Protein AF-0000000068873527 (afdb_homodimer)

Nearest PDB structures (foldseek):
  8d9p-assembly1_A  TM=3.269E-01  e=9.567E+00  synthetic construct
  8d9p-assembly1_A  TM=3.266E-01  e=9.567E+00  synthetic construct

Organism: Coxiella burnetii (strain RSA 493 / Nine Mile phase I) (NCBI:txid227377)

Radius of gyration: 19.43 Å; Cα contacts (8 Å, |Δi|>4): 427; chains: 2; bounding box: 49×54×43 Å

Secondary structure (DSSP, 8-state):
-HHHHHHHHHHHHHHHHHHHHHHHHHHHHHHHHTHHHHHHHHHHTT-S-HHHHHHHHHHHHHHHHHHHHHTSSHHHHHHHHHHHHHHHHHHH--GGGS-HHHHHHHHHHHHHHHHHHHHHHHHHHH-S-SSSHHHHHHHHH-/-HHHHHHHHHHHHHHHHHHHHHHHHHHHHHHHHTHHHHHHHHHHTT-S-HHHHHHHHHHHHHHHHHHHHHTSSHHHHHHHHHHHHHHHHHHH--GGGS-HHHHHHHHHHHHHHHHHHHHHHHHHHH-S-SSSHHHHHHHHH-

Sequence (284 aa):
MAKGYSMAKSWAALIGRILISLIFIISGIHKITGFDATVSTLAQTGLPSPQWLSILSIIFELGGGILVFFGLFTRFGAFLLLVFVLLVTFVFHRFWVHEPSDMLNQMHHFMKNFSIIGALLYIMAFGAGRLSFDSGRYRRAEMAKGYSMAKSWAALIGRILISLIFIISGIHKITGFDATVSTLAQTGLPSPQWLSILSIIFELGGGILVFFGLFTRFGAFLLLVFVLLVTFVFHRFWVHEPSDMLNQMHHFMKNFSIIGALLYIMAFGAGRLSFDSGRYRRAE

pLDDT: mean 93.88, std 10.72, range [39.34, 98.94]

Structure (mmCIF, N/CA/C/O backbone):
data_AF-0000000068873527-model_v1
#
loop_
_entity.id
_entity.type
_entity.pdbx_description
1 polymer 'Hypothetical membrane spanning protein'
#
loop_
_atom_site.group_PDB
_atom_site.id
_atom_site.type_symbol
_atom_site.label_atom_id
_atom_site.label_alt_id
_atom_site.label_comp_id
_atom_site.label_asym_id
_atom_site.label_entity_id
_atom_site.label_seq_id
_atom_site.pdbx_PDB_ins_code
_atom_site.Cartn_x
_atom_site.Cartn_y
_atom_site.Cartn_z
_atom_site.occupancy
_atom_site.B_iso_or_equiv
_atom_site.auth_seq_id
_atom_site.auth_comp_id
_atom_site.auth_asym_id
_atom_site.auth_atom_id
_atom_site.pdbx_PDB_model_num
ATOM 1 N N . MET A 1 1 ? -12.164 18.031 23 1 52.25 1 MET A N 1
ATOM 2 C CA . MET A 1 1 ? -12.461 17.531 21.656 1 52.25 1 MET A CA 1
ATOM 3 C C . MET A 1 1 ? -11.25 17.672 20.734 1 52.25 1 MET A C 1
ATOM 5 O O . MET A 1 1 ? -10.859 16.719 20.062 1 52.25 1 MET A O 1
ATOM 9 N N . ALA A 1 2 ? -10.586 18.812 20.812 1 65.31 2 ALA A N 1
ATOM 10 C CA . ALA A 1 2 ? -9.406 19.125 20.016 1 65.31 2 ALA A CA 1
ATOM 11 C C . ALA A 1 2 ? -8.234 18.203 20.391 1 65.31 2 ALA A C 1
ATOM 13 O O . ALA A 1 2 ? -7.551 17.688 19.516 1 65.31 2 ALA A O 1
ATOM 14 N N . LYS A 1 3 ? -8.141 17.875 21.688 1 72.69 3 LYS A N 1
ATOM 15 C CA . LYS A 1 3 ? -7.031 17.047 22.172 1 72.69 3 LYS A CA 1
ATOM 16 C C . LYS A 1 3 ? -7.164 15.609 21.688 1 72.69 3 LYS A C 1
ATOM 18 O O . LYS A 1 3 ? -6.176 14.992 21.281 1 72.69 3 LYS A O 1
ATOM 23 N N . GLY A 1 4 ? -8.312 15.047 21.719 1 71.12 4 GLY A N 1
ATOM 24 C CA . GLY A 1 4 ? -8.57 13.688 21.266 1 71.12 4 GLY A CA 1
ATOM 25 C C . GLY A 1 4 ? -8.273 13.484 19.797 1 71.12 4 GLY A C 1
ATOM 26 O O . GLY A 1 4 ? -7.703 12.461 19.406 1 71.12 4 GLY A O 1
ATOM 27 N N . TYR A 1 5 ? -8.594 14.516 19.156 1 74.81 5 TYR A N 1
ATOM 28 C CA . TYR A 1 5 ? -8.328 14.461 17.719 1 74.81 5 TYR A CA 1
ATOM 29 C C . TYR A 1 5 ? -6.832 14.445 17.438 1 74.81 5 TYR A C 1
ATOM 31 O O . TYR A 1 5 ? -6.359 13.68 16.594 1 74.81 5 TYR A O 1
ATOM 39 N N . SER A 1 6 ? -6.203 15.141 18.297 1 85.56 6 SER A N 1
ATOM 40 C CA . SER A 1 6 ? -4.754 15.203 18.125 1 85.56 6 SER A CA 1
ATOM 41 C C . SER A 1 6 ? -4.098 13.867 18.469 1 85.56 6 SER A C 1
ATOM 43 O O . SER A 1 6 ? -3.17 13.438 17.766 1 85.56 6 SER A O 1
ATOM 45 N N . MET A 1 7 ? -4.707 13.164 19.484 1 90.19 7 MET A N 1
ATOM 46 C CA . MET A 1 7 ? -4.152 11.867 19.875 1 90.19 7 MET A CA 1
ATOM 47 C C . MET A 1 7 ? -4.469 10.805 18.828 1 90.19 7 MET A C 1
ATOM 49 O O . MET A 1 7 ? -3.617 9.977 18.5 1 90.19 7 MET A O 1
ATOM 53 N N . ALA A 1 8 ? -5.66 10.844 18.344 1 93.88 8 ALA A N 1
ATOM 54 C CA . ALA A 1 8 ? -6.066 9.891 17.312 1 93.88 8 ALA A CA 1
ATOM 55 C C . ALA A 1 8 ? -5.203 10.039 16.062 1 93.88 8 ALA A C 1
ATOM 57 O O . ALA A 1 8 ? -4.793 9.039 15.461 1 93.88 8 ALA A O 1
ATOM 58 N N . LYS A 1 9 ? -4.973 11.242 15.695 1 95.12 9 LYS A N 1
ATOM 59 C CA . LYS A 1 9 ? -4.113 11.531 14.555 1 95.12 9 LYS A CA 1
ATOM 60 C C . LYS A 1 9 ? -2.707 10.984 14.773 1 95.12 9 LYS A C 1
ATOM 62 O O . LYS A 1 9 ? -2.123 10.375 13.875 1 95.12 9 LYS A O 1
ATOM 67 N N . SER A 1 10 ? -2.178 11.188 15.969 1 96.56 10 SER A N 1
ATOM 68 C CA . SER A 1 10 ? -0.826 10.742 16.281 1 96.56 10 SER A CA 1
ATOM 69 C C . SER A 1 10 ? -0.726 9.227 16.266 1 96.56 10 SER A C 1
ATOM 71 O O . SER A 1 10 ? 0.251 8.672 15.758 1 96.56 10 SER A O 1
ATOM 73 N N . TRP A 1 11 ? -1.731 8.586 16.781 1 97.75 11 TRP A N 1
ATOM 74 C CA . TRP A 1 11 ? -1.736 7.125 16.781 1 97.75 11 TRP A CA 1
ATOM 75 C C . TRP A 1 11 ? -1.91 6.578 15.367 1 97.75 11 TRP A C 1
ATOM 77 O O . TRP A 1 11 ? -1.273 5.59 14.992 1 97.75 11 TRP A O 1
ATOM 87 N N . ALA A 1 12 ? -2.746 7.223 14.562 1 98.06 12 ALA A N 1
ATOM 88 C CA . ALA A 1 12 ? -2.949 6.789 13.18 1 98.06 12 ALA A CA 1
ATOM 89 C C . ALA A 1 12 ? -1.654 6.887 12.383 1 98.06 12 ALA A C 1
ATOM 91 O O . ALA A 1 12 ? -1.32 5.977 11.617 1 98.06 12 ALA A O 1
ATOM 92 N N . ALA A 1 13 ? -0.954 7.945 12.578 1 97.44 13 ALA A N 1
ATOM 93 C CA . ALA A 1 13 ? 0.31 8.133 11.867 1 97.44 13 ALA A CA 1
ATOM 94 C C . ALA A 1 13 ? 1.343 7.098 12.312 1 97.44 13 ALA A C 1
ATOM 96 O O . ALA A 1 13 ? 2.072 6.547 11.484 1 97.44 13 ALA A O 1
ATOM 97 N N . LEU A 1 14 ? 1.413 6.793 13.641 1 98.19 14 LEU A N 1
ATOM 98 C CA . LEU A 1 14 ? 2.359 5.816 14.172 1 98.19 14 LEU A CA 1
ATOM 99 C C . LEU A 1 14 ? 2.049 4.418 13.648 1 98.19 14 LEU A C 1
ATOM 101 O O . LEU A 1 14 ? 2.932 3.732 13.125 1 98.19 14 LEU A O 1
ATOM 105 N N . ILE A 1 15 ? 0.781 4.039 13.781 1 98.81 15 ILE A N 1
ATOM 106 C CA . ILE A 1 15 ? 0.385 2.711 13.32 1 98.81 15 ILE A CA 1
ATOM 107 C C . ILE A 1 15 ? 0.574 2.609 11.812 1 98.81 15 ILE A C 1
ATOM 109 O O . ILE A 1 15 ? 1.042 1.587 11.305 1 98.81 15 ILE A O 1
ATOM 113 N N . GLY A 1 16 ? 0.255 3.711 11.078 1 98.69 16 GLY A N 1
ATOM 114 C CA . GLY A 1 16 ? 0.438 3.734 9.641 1 98.69 16 GLY A CA 1
ATOM 115 C C . GLY A 1 16 ? 1.876 3.5 9.211 1 98.69 16 GLY A C 1
ATOM 116 O O . GLY A 1 16 ? 2.145 2.672 8.344 1 98.69 16 GLY A O 1
ATOM 117 N N . ARG A 1 17 ? 2.799 4.191 9.82 1 98.25 17 ARG A N 1
ATOM 118 C CA . ARG A 1 17 ? 4.199 4.047 9.438 1 98.25 17 ARG A CA 1
ATOM 119 C C . ARG A 1 17 ? 4.707 2.641 9.734 1 98.25 17 ARG A C 1
ATOM 121 O O . ARG A 1 17 ? 5.504 2.086 8.977 1 98.25 17 ARG A O 1
ATOM 128 N N . ILE A 1 18 ? 4.25 2.076 10.852 1 98.81 18 ILE A N 1
ATOM 129 C CA . ILE A 1 18 ? 4.641 0.718 11.219 1 98.81 18 ILE A CA 1
ATOM 130 C C . ILE A 1 18 ? 4.133 -0.265 10.164 1 98.81 18 ILE A C 1
ATOM 132 O O . ILE A 1 18 ? 4.902 -1.074 9.641 1 98.81 18 ILE A O 1
ATOM 136 N N . LEU A 1 19 ? 2.881 -0.169 9.82 1 98.94 19 LEU A N 1
ATOM 137 C CA . LEU A 1 19 ? 2.279 -1.087 8.859 1 98.94 19 LEU A CA 1
ATOM 138 C C . LEU A 1 19 ? 2.918 -0.929 7.484 1 98.94 19 LEU A C 1
ATOM 140 O O . LEU A 1 19 ? 3.145 -1.919 6.781 1 98.94 19 LEU A O 1
ATOM 144 N N . ILE A 1 20 ? 3.215 0.288 7.043 1 98.88 20 ILE A N 1
ATOM 145 C CA . ILE A 1 20 ? 3.787 0.567 5.73 1 98.88 20 ILE A CA 1
ATOM 146 C C . ILE A 1 20 ? 5.207 0.015 5.66 1 98.88 20 ILE A C 1
ATOM 148 O O . ILE A 1 20 ? 5.621 -0.524 4.629 1 98.88 20 ILE A O 1
ATOM 152 N N . SER A 1 21 ? 5.98 0.093 6.742 1 98.94 21 SER A N 1
ATOM 153 C CA . SER A 1 21 ? 7.41 -0.198 6.684 1 98.94 21 SER A CA 1
ATOM 154 C C . SER A 1 21 ? 7.68 -1.685 6.891 1 98.94 21 SER A C 1
ATOM 156 O O . SER A 1 21 ? 8.75 -2.184 6.535 1 98.94 21 SER A O 1
ATOM 158 N N . LEU A 1 22 ? 6.754 -2.443 7.484 1 98.88 22 LEU A N 1
ATOM 159 C CA . LEU A 1 22 ? 6.973 -3.832 7.871 1 98.88 22 LEU A CA 1
ATOM 160 C C . LEU A 1 22 ? 7.328 -4.688 6.66 1 98.88 22 LEU A C 1
ATOM 162 O O . LEU A 1 22 ? 8.18 -5.57 6.746 1 98.88 22 LEU A O 1
ATOM 166 N N . ILE A 1 23 ? 6.672 -4.41 5.543 1 98.88 23 ILE A N 1
ATOM 167 C CA . ILE A 1 23 ? 6.902 -5.25 4.375 1 98.88 23 ILE A CA 1
ATOM 168 C C . ILE A 1 23 ? 8.367 -5.145 3.943 1 98.88 23 ILE A C 1
ATOM 170 O O . ILE A 1 23 ? 8.969 -6.133 3.518 1 98.88 23 ILE A O 1
ATOM 174 N N . PHE A 1 24 ? 8.945 -4.004 4.043 1 98.94 24 PHE A N 1
ATOM 175 C CA . PHE A 1 24 ? 10.32 -3.805 3.6 1 98.94 24 PHE A CA 1
ATOM 176 C C . PHE A 1 24 ? 11.305 -4.484 4.547 1 98.94 24 PHE A C 1
ATOM 178 O O . PHE A 1 24 ? 12.273 -5.102 4.109 1 98.94 24 PHE A O 1
ATOM 185 N N . ILE A 1 25 ? 11.055 -4.355 5.824 1 98.94 25 ILE A N 1
ATOM 186 C CA . ILE A 1 25 ? 11.922 -4.965 6.824 1 98.94 25 ILE A CA 1
ATOM 187 C C . ILE A 1 25 ? 11.891 -6.484 6.684 1 98.94 25 ILE A C 1
ATOM 189 O O . ILE A 1 25 ? 12.938 -7.133 6.645 1 98.94 25 ILE A O 1
ATOM 193 N N . ILE A 1 26 ? 10.719 -7.082 6.574 1 98.69 26 ILE A N 1
ATOM 194 C CA . ILE A 1 26 ? 10.562 -8.523 6.43 1 98.69 26 ILE A CA 1
ATOM 195 C C . ILE A 1 26 ? 11.188 -8.984 5.121 1 98.69 26 ILE A C 1
ATOM 197 O O . ILE A 1 26 ? 11.922 -9.984 5.09 1 98.69 26 ILE A O 1
ATOM 201 N N . SER A 1 27 ? 10.938 -8.266 4.039 1 98.44 27 SER A N 1
ATOM 202 C CA . SER A 1 27 ? 11.516 -8.594 2.744 1 98.44 27 SER A CA 1
ATOM 203 C C . SER A 1 27 ? 13.039 -8.531 2.789 1 98.44 27 SER A C 1
ATOM 205 O O . SER A 1 27 ? 13.719 -9.406 2.244 1 98.44 27 SER A O 1
ATOM 207 N N . GLY A 1 28 ? 13.562 -7.453 3.402 1 98.69 28 GLY A N 1
ATOM 208 C CA . GLY A 1 28 ? 15 -7.344 3.541 1 98.69 28 GLY A CA 1
ATOM 209 C C . GLY A 1 28 ? 15.617 -8.508 4.293 1 98.69 28 GLY A C 1
ATOM 210 O O . GLY A 1 28 ? 16.656 -9.039 3.887 1 98.69 28 GLY A O 1
ATOM 211 N N . ILE A 1 29 ? 15.031 -8.93 5.398 1 98.62 29 ILE A N 1
ATOM 212 C CA . ILE A 1 29 ? 15.516 -10.055 6.191 1 98.62 29 ILE A CA 1
ATOM 213 C C . ILE A 1 29 ? 15.445 -11.336 5.363 1 98.62 29 ILE A C 1
ATOM 215 O O . ILE A 1 29 ? 16.375 -12.133 5.367 1 98.62 29 ILE A O 1
ATOM 219 N N . HIS A 1 30 ? 14.359 -11.539 4.629 1 97.75 30 HIS A N 1
ATOM 220 C CA . HIS A 1 30 ? 14.211 -12.703 3.768 1 97.75 30 HIS A CA 1
ATOM 221 C C . HIS A 1 30 ? 15.289 -12.734 2.691 1 97.75 30 HIS A C 1
ATOM 223 O O . HIS A 1 30 ? 15.797 -13.805 2.344 1 97.75 30 HIS A O 1
ATOM 229 N N . LYS A 1 31 ? 15.656 -11.555 2.139 1 98.12 31 LYS A N 1
ATOM 230 C CA . LYS A 1 31 ? 16.688 -11.5 1.11 1 98.12 31 LYS A CA 1
ATOM 231 C C . LYS A 1 31 ? 18.062 -11.828 1.694 1 98.12 31 LYS A C 1
ATOM 233 O O . LYS A 1 31 ? 18.906 -12.398 1.012 1 98.12 31 LYS A O 1
ATOM 238 N N . ILE A 1 32 ? 18.234 -11.484 2.975 1 98.56 32 ILE A N 1
ATOM 239 C CA . ILE A 1 32 ? 19.5 -11.82 3.635 1 98.56 32 ILE A CA 1
ATOM 240 C C . ILE A 1 32 ? 19.562 -13.328 3.869 1 98.56 32 ILE A C 1
ATOM 242 O O . ILE A 1 32 ? 20.578 -13.961 3.545 1 98.56 32 ILE A O 1
ATOM 246 N N . THR A 1 33 ? 18.484 -13.922 4.348 1 98.25 33 THR A N 1
ATOM 247 C CA . THR A 1 33 ? 18.5 -15.336 4.715 1 98.25 33 THR A CA 1
ATOM 248 C C . THR A 1 33 ? 18.375 -16.219 3.479 1 98.25 33 THR A C 1
ATOM 250 O O . THR A 1 33 ? 18.719 -17.406 3.516 1 98.25 33 THR A O 1
ATOM 253 N N . GLY A 1 34 ? 17.859 -15.734 2.449 1 97.94 34 GLY A N 1
ATOM 254 C CA . GLY A 1 34 ? 17.734 -16.422 1.173 1 97.94 34 GLY A CA 1
ATOM 255 C C . GLY A 1 34 ? 18.5 -15.734 0.053 1 97.94 34 GLY A C 1
ATOM 256 O O . GLY A 1 34 ? 17.984 -15.609 -1.063 1 97.94 34 GLY A O 1
ATOM 257 N N . PHE A 1 35 ? 19.672 -15.336 0.353 1 98.38 35 PHE A N 1
ATOM 258 C CA . PHE A 1 35 ? 20.453 -14.484 -0.548 1 98.38 35 PHE A CA 1
ATOM 259 C C . PHE A 1 35 ? 20.641 -15.172 -1.896 1 98.38 35 PHE A C 1
ATOM 261 O O . PHE A 1 35 ? 20.422 -14.562 -2.945 1 98.38 35 PHE A O 1
ATOM 268 N N . ASP A 1 36 ? 20.969 -16.469 -1.944 1 98 36 ASP A N 1
ATOM 269 C CA . ASP A 1 36 ? 21.234 -17.188 -3.186 1 98 36 ASP A CA 1
ATOM 270 C C . ASP A 1 36 ? 19.969 -17.312 -4.035 1 98 36 ASP A C 1
ATOM 272 O O . ASP A 1 36 ? 20.031 -17.156 -5.262 1 98 36 ASP A O 1
ATOM 276 N N . ALA A 1 37 ? 18.922 -17.609 -3.363 1 96.38 37 ALA A N 1
ATOM 277 C CA . ALA A 1 37 ? 17.641 -17.688 -4.078 1 96.38 37 ALA A CA 1
ATOM 278 C C . ALA A 1 37 ? 17.266 -16.344 -4.684 1 96.38 37 ALA A C 1
ATOM 280 O O . ALA A 1 37 ? 16.75 -16.281 -5.801 1 96.38 37 ALA A O 1
ATOM 281 N N . THR A 1 38 ? 17.516 -15.297 -3.943 1 96.88 38 THR A N 1
ATOM 282 C CA . THR A 1 38 ? 17.234 -13.953 -4.434 1 96.88 38 THR A CA 1
ATOM 283 C C . THR A 1 38 ? 18.094 -13.633 -5.652 1 96.88 38 THR A C 1
ATOM 285 O O . THR A 1 38 ? 17.594 -13.148 -6.668 1 96.88 38 THR A O 1
ATOM 288 N N . VAL A 1 39 ? 19.359 -13.922 -5.559 1 97.88 39 VAL A N 1
ATOM 289 C CA . VAL A 1 39 ? 20.281 -13.672 -6.66 1 97.88 39 VAL A CA 1
ATOM 290 C C . VAL A 1 39 ? 19.859 -14.469 -7.891 1 97.88 39 VAL A C 1
ATOM 292 O O . VAL A 1 39 ? 19.844 -13.945 -9.008 1 97.88 39 VAL A O 1
ATOM 295 N N . SER A 1 40 ? 19.469 -15.711 -7.703 1 96.69 40 SER A N 1
ATOM 296 C CA . SER A 1 40 ? 19.031 -16.562 -8.797 1 96.69 40 SER A CA 1
ATOM 297 C C . SER A 1 40 ? 17.766 -16.016 -9.469 1 96.69 40 SER A C 1
ATOM 299 O O . SER A 1 40 ? 17.672 -15.992 -10.695 1 96.69 40 SER A O 1
ATOM 301 N N . THR A 1 41 ? 16.859 -15.57 -8.617 1 93.25 41 THR A N 1
ATOM 302 C CA . THR A 1 41 ? 15.625 -14.984 -9.141 1 93.25 41 THR A CA 1
ATOM 303 C C . THR A 1 41 ? 15.93 -13.734 -9.961 1 93.25 41 THR A C 1
ATOM 305 O O . THR A 1 41 ? 15.391 -13.562 -11.055 1 93.25 41 THR A O 1
ATOM 308 N N . LEU A 1 42 ? 16.781 -12.875 -9.492 1 95.56 42 LEU A N 1
ATOM 309 C CA . LEU A 1 42 ? 17.156 -11.656 -10.211 1 95.56 42 LEU A CA 1
ATOM 310 C C . LEU A 1 42 ? 17.891 -11.992 -11.508 1 95.56 42 LEU A C 1
ATOM 312 O O . LEU A 1 42 ? 17.672 -11.336 -12.531 1 95.56 42 LEU A O 1
ATOM 316 N N . ALA A 1 43 ? 18.672 -12.984 -11.453 1 95 43 ALA A N 1
ATOM 317 C CA . ALA A 1 43 ? 19.406 -13.406 -12.648 1 95 43 ALA A CA 1
ATOM 318 C C . ALA A 1 43 ? 18.453 -13.852 -13.75 1 95 43 ALA A C 1
ATOM 320 O O . ALA A 1 43 ? 18.703 -13.617 -14.93 1 95 43 ALA A O 1
ATOM 321 N N . GLN A 1 44 ? 17.359 -14.422 -13.383 1 91.94 44 GLN A N 1
ATOM 322 C CA . GLN A 1 44 ? 16.391 -14.945 -14.336 1 91.94 44 GLN A CA 1
ATOM 323 C C . GLN A 1 44 ? 15.641 -13.812 -15.023 1 91.94 44 GLN A C 1
ATOM 325 O O . GLN A 1 44 ? 15.031 -14.016 -16.078 1 91.94 44 GLN A O 1
ATOM 330 N N . THR A 1 45 ? 15.672 -12.648 -14.43 1 89.62 45 THR A N 1
ATOM 331 C CA . THR A 1 45 ? 14.992 -11.508 -15.031 1 89.62 45 THR A CA 1
ATOM 332 C C . THR A 1 45 ? 15.867 -10.852 -16.094 1 89.62 45 THR A C 1
ATOM 334 O O . THR A 1 45 ? 15.414 -9.969 -16.828 1 89.62 45 THR A O 1
ATOM 337 N N . GLY A 1 46 ? 17.172 -11.125 -16.172 1 90.75 46 GLY A N 1
ATOM 338 C CA . GLY A 1 46 ? 18.062 -10.586 -17.172 1 90.75 46 GLY A CA 1
ATOM 339 C C . GLY A 1 46 ? 18.781 -9.32 -16.734 1 90.75 46 GLY A C 1
ATOM 340 O O . GLY A 1 46 ? 19.469 -8.688 -17.531 1 90.75 46 GLY A O 1
ATOM 341 N N . LEU A 1 47 ? 18.547 -8.961 -15.531 1 92.25 47 LEU A N 1
ATOM 342 C CA . LEU A 1 47 ? 19.203 -7.77 -15.008 1 92.25 47 LEU A CA 1
ATOM 343 C C . LEU A 1 47 ? 20.703 -8.016 -14.82 1 92.25 47 LEU A C 1
ATOM 345 O O . LEU A 1 47 ? 21.109 -9.125 -14.484 1 92.25 47 LEU A O 1
ATOM 349 N N . PRO A 1 48 ? 21.438 -6.98 -15.102 1 94.81 48 PRO A N 1
ATOM 350 C CA . PRO A 1 48 ? 22.875 -7.152 -14.883 1 94.81 48 PRO A CA 1
ATOM 351 C C . PRO A 1 48 ? 23.25 -7.164 -13.406 1 94.81 48 PRO A C 1
ATOM 353 O O . PRO A 1 48 ? 22.547 -6.566 -12.578 1 94.81 48 PRO A O 1
ATOM 356 N N . SER A 1 49 ? 24.25 -7.895 -13.047 1 97.25 49 SER A N 1
ATOM 357 C CA . SER A 1 49 ? 24.875 -7.914 -11.727 1 97.25 49 SER A CA 1
ATOM 358 C C . SER A 1 49 ? 23.859 -8.242 -10.641 1 97.25 49 SER A C 1
ATOM 360 O O . SER A 1 49 ? 23.703 -7.492 -9.672 1 97.25 49 SER A O 1
ATOM 362 N N . PRO A 1 50 ? 23.312 -9.398 -10.672 1 97.31 50 PRO A N 1
ATOM 363 C CA . PRO A 1 50 ? 22.266 -9.734 -9.719 1 97.31 50 PRO A CA 1
ATOM 364 C C . PRO A 1 50 ? 22.75 -9.711 -8.266 1 97.31 50 PRO A C 1
ATOM 366 O O . PRO A 1 50 ? 21.969 -9.406 -7.359 1 97.31 50 PRO A O 1
ATOM 369 N N . GLN A 1 51 ? 23.922 -10.016 -8.008 1 97.81 51 GLN A N 1
ATOM 370 C CA . GLN A 1 51 ? 24.438 -9.992 -6.645 1 97.81 51 GLN A CA 1
ATOM 371 C C . GLN A 1 51 ? 24.438 -8.57 -6.082 1 97.81 51 GLN A C 1
ATOM 373 O O . GLN A 1 51 ? 23.953 -8.344 -4.969 1 97.81 51 GLN A O 1
ATOM 378 N N . TRP A 1 52 ? 24.891 -7.645 -6.871 1 98.06 52 TRP A N 1
ATOM 379 C CA . TRP A 1 52 ? 24.953 -6.258 -6.422 1 98.06 52 TRP A CA 1
ATOM 380 C C . TRP A 1 52 ? 23.562 -5.672 -6.277 1 98.06 52 TRP A C 1
ATOM 382 O O . TRP A 1 52 ? 23.297 -4.906 -5.344 1 98.06 52 TRP A O 1
ATOM 392 N N . LEU A 1 53 ? 22.719 -6.035 -7.18 1 97.88 53 LEU A N 1
ATOM 393 C CA . LEU A 1 53 ? 21.344 -5.543 -7.102 1 97.88 53 LEU A CA 1
ATOM 394 C C . LEU A 1 53 ? 20.641 -6.094 -5.863 1 97.88 53 LEU A C 1
ATOM 396 O O . LEU A 1 53 ? 19.812 -5.406 -5.254 1 97.88 53 LEU A O 1
ATOM 400 N N . SER A 1 54 ? 20.969 -7.336 -5.531 1 98.31 54 SER A N 1
ATOM 401 C CA . SER A 1 54 ? 20.406 -7.922 -4.32 1 98.31 54 SER A CA 1
ATOM 402 C C . SER A 1 54 ? 20.891 -7.18 -3.074 1 98.31 54 SER A C 1
ATOM 404 O O . SER A 1 54 ? 20.094 -6.883 -2.18 1 98.31 54 SER A O 1
ATOM 406 N N . ILE A 1 55 ? 22.109 -6.84 -3.064 1 98.56 55 ILE A N 1
ATOM 407 C CA . ILE A 1 55 ? 22.672 -6.121 -1.929 1 98.56 55 ILE A CA 1
ATOM 408 C C . ILE A 1 55 ? 22.031 -4.734 -1.827 1 98.56 55 ILE A C 1
ATOM 410 O O . ILE A 1 55 ? 21.656 -4.301 -0.739 1 98.56 55 ILE A O 1
ATOM 414 N N . LEU A 1 56 ? 21.922 -4.074 -2.943 1 98.38 56 LEU A N 1
ATOM 415 C CA . LEU A 1 56 ? 21.312 -2.75 -2.971 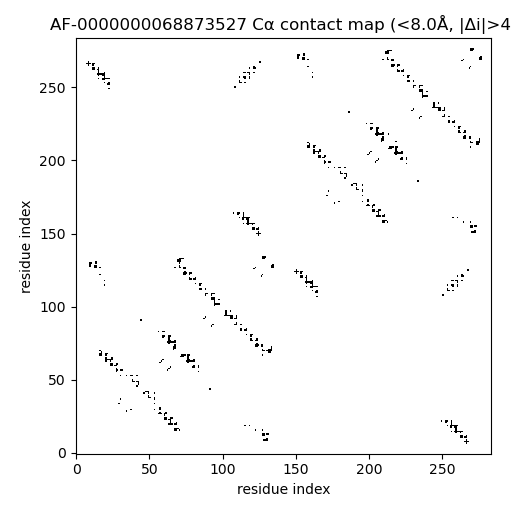1 98.38 56 LEU A CA 1
ATOM 416 C C . LEU A 1 56 ? 19.875 -2.805 -2.486 1 98.38 56 LEU A C 1
ATOM 418 O O . LEU A 1 56 ? 19.422 -1.925 -1.748 1 98.38 56 LEU A O 1
ATOM 422 N N . SER A 1 57 ? 19.172 -3.842 -2.912 1 98.5 57 SER A N 1
ATOM 423 C CA . SER A 1 57 ? 17.781 -4.008 -2.475 1 98.5 57 SER A CA 1
ATOM 424 C C . SER A 1 57 ? 17.703 -4.156 -0.96 1 98.5 57 SER A C 1
ATOM 426 O O . SER A 1 57 ? 16.828 -3.557 -0.321 1 98.5 57 SER A O 1
ATOM 428 N N . ILE A 1 58 ? 18.578 -4.902 -0.406 1 98.81 58 ILE A N 1
ATOM 429 C CA . ILE A 1 58 ? 18.609 -5.129 1.034 1 98.81 58 ILE A CA 1
ATOM 430 C C . ILE A 1 58 ? 18.859 -3.809 1.758 1 98.81 58 ILE A C 1
ATOM 432 O O . ILE A 1 58 ? 18.172 -3.488 2.734 1 98.81 58 ILE A O 1
ATOM 436 N N . ILE A 1 59 ? 19.781 -3.018 1.237 1 98.75 59 ILE A N 1
ATOM 437 C CA . ILE A 1 59 ? 20.141 -1.738 1.844 1 98.75 59 ILE A CA 1
ATOM 438 C C . ILE A 1 59 ? 18.938 -0.793 1.791 1 98.75 59 ILE A C 1
ATOM 440 O O . ILE A 1 59 ? 18.609 -0.141 2.785 1 98.75 59 ILE A O 1
ATOM 444 N N . PHE A 1 60 ? 18.281 -0.733 0.652 1 98.88 60 PHE A N 1
ATOM 445 C CA . PHE A 1 60 ? 17.125 0.141 0.509 1 98.88 60 PHE A CA 1
ATOM 446 C C . PHE A 1 60 ? 15.992 -0.307 1.425 1 98.88 60 PHE A C 1
ATOM 448 O O . PHE A 1 60 ? 15.391 0.512 2.123 1 98.88 60 PHE A O 1
ATOM 455 N N . GLU A 1 61 ? 15.766 -1.614 1.435 1 98.94 61 GLU A N 1
ATOM 456 C CA . GLU A 1 61 ? 14.641 -2.15 2.189 1 98.94 61 GLU A CA 1
ATOM 457 C C . GLU A 1 61 ? 14.859 -2.008 3.693 1 98.94 61 GLU A C 1
ATOM 459 O O . GLU A 1 61 ? 14.023 -1.444 4.398 1 98.94 61 GLU A O 1
ATOM 464 N N . LEU A 1 62 ? 15.977 -2.469 4.188 1 98.94 62 LEU A N 1
ATOM 465 C CA . LEU A 1 62 ? 16.234 -2.396 5.621 1 98.94 62 LEU A CA 1
ATOM 466 C C . LEU A 1 62 ? 16.547 -0.965 6.047 1 98.94 62 LEU A C 1
ATOM 468 O O . LEU A 1 62 ? 16.047 -0.499 7.074 1 98.94 62 LEU A O 1
ATOM 472 N N . GLY A 1 63 ? 17.391 -0.285 5.27 1 98.81 63 GLY A N 1
ATOM 473 C CA . GLY A 1 63 ? 17.703 1.102 5.586 1 98.81 63 GLY A CA 1
ATOM 474 C C . GLY A 1 63 ? 16.469 1.983 5.633 1 98.81 63 GLY A C 1
ATOM 475 O O . GLY A 1 63 ? 16.188 2.625 6.648 1 98.81 63 GLY A O 1
ATOM 476 N N . GLY A 1 64 ? 15.68 1.987 4.492 1 98.94 64 GLY A N 1
ATOM 477 C CA . GLY A 1 64 ? 14.461 2.779 4.453 1 98.94 64 GLY A CA 1
ATOM 478 C C . GLY A 1 64 ? 13.398 2.289 5.418 1 98.94 64 GLY A C 1
ATOM 479 O O . GLY A 1 64 ? 12.742 3.09 6.09 1 98.94 64 GLY A O 1
ATOM 480 N N . GLY A 1 65 ? 13.219 0.957 5.496 1 98.94 65 GLY A N 1
ATOM 481 C CA . GLY A 1 65 ? 12.211 0.376 6.367 1 98.94 65 GLY A CA 1
ATOM 482 C C . GLY A 1 65 ? 12.43 0.698 7.832 1 98.94 65 GLY A C 1
ATOM 483 O O . GLY A 1 65 ? 11.492 1.064 8.539 1 98.94 65 GLY A O 1
ATOM 484 N N . ILE A 1 66 ? 13.602 0.625 8.328 1 98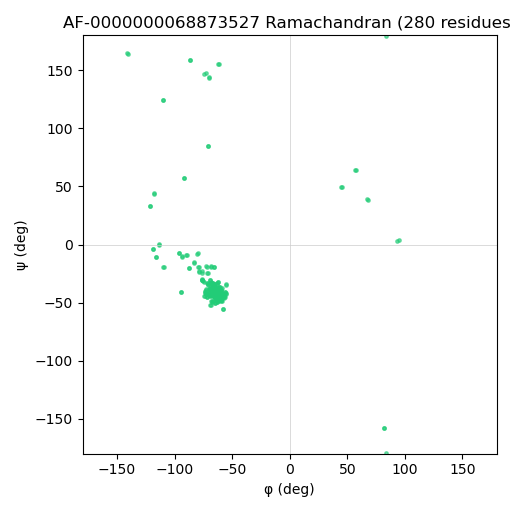.88 66 ILE A N 1
ATOM 485 C CA . ILE A 1 66 ? 13.93 0.857 9.734 1 98.88 66 ILE A CA 1
ATOM 486 C C . ILE A 1 66 ? 13.773 2.34 10.062 1 98.88 66 ILE A C 1
ATOM 488 O O . ILE A 1 66 ? 13.234 2.699 11.109 1 98.88 66 ILE A O 1
ATOM 492 N N . LEU A 1 67 ? 14.266 3.223 9.156 1 98.88 67 LEU A N 1
ATOM 493 C CA . LEU A 1 67 ? 14.125 4.66 9.367 1 98.88 67 LEU A CA 1
ATOM 494 C C . LEU A 1 67 ? 12.656 5.047 9.484 1 98.88 67 LEU A C 1
ATOM 496 O O . LEU A 1 67 ? 12.273 5.773 10.406 1 98.88 67 LEU A O 1
ATOM 500 N N . VAL A 1 68 ? 11.812 4.523 8.586 1 98.81 68 VAL A N 1
ATOM 501 C CA . VAL A 1 68 ? 10.398 4.855 8.586 1 98.81 68 VAL A CA 1
ATOM 502 C C . VAL A 1 68 ? 9.719 4.227 9.805 1 98.81 68 VAL A C 1
ATOM 504 O O . VAL A 1 68 ? 8.891 4.863 10.461 1 98.81 68 VAL A O 1
ATOM 507 N N . PHE A 1 69 ? 10.062 2.969 10.156 1 98.88 69 PHE A N 1
ATOM 508 C CA . PHE A 1 69 ? 9.484 2.242 11.281 1 98.88 69 PHE A CA 1
ATOM 509 C C . PHE A 1 69 ? 9.648 3.027 12.578 1 98.88 69 PHE A C 1
ATOM 511 O O . PHE A 1 69 ? 8.688 3.223 13.32 1 98.88 69 PHE A O 1
ATOM 518 N N . PHE A 1 70 ? 10.773 3.648 12.812 1 98.19 70 PHE A N 1
ATOM 519 C CA . PHE A 1 70 ? 11.07 4.324 14.07 1 98.19 70 PHE A CA 1
ATOM 520 C C . PHE A 1 70 ? 10.758 5.812 13.969 1 98.19 70 PHE A C 1
ATOM 522 O O . PHE A 1 70 ? 10.766 6.52 14.977 1 98.19 70 PHE A O 1
ATOM 529 N N . GLY A 1 71 ? 10.43 6.277 12.805 1 98 71 GLY A N 1
ATOM 530 C CA . GLY A 1 71 ? 10.195 7.699 12.609 1 98 71 GLY A CA 1
ATOM 531 C C . GLY A 1 71 ? 11.453 8.539 12.766 1 98 71 GLY A C 1
ATOM 532 O O . GLY A 1 71 ? 11.422 9.609 13.375 1 98 71 GLY A O 1
ATOM 533 N N . LEU A 1 72 ? 12.523 7.984 12.266 1 97.19 72 LEU A N 1
ATOM 534 C CA . LEU A 1 72 ? 13.828 8.641 12.227 1 97.19 72 LEU A CA 1
ATOM 535 C C . LEU A 1 72 ? 14.211 9.008 10.797 1 97.19 72 LEU A C 1
ATOM 537 O O . LEU A 1 72 ? 14.273 8.133 9.93 1 97.19 72 LEU A O 1
ATOM 541 N N . PHE A 1 73 ? 14.516 10.328 10.531 1 97.5 73 PHE A N 1
ATOM 542 C CA . PHE A 1 73 ? 14.781 10.742 9.156 1 97.5 73 PHE A CA 1
ATOM 543 C C . PHE A 1 73 ? 13.742 10.156 8.211 1 97.5 73 PHE A C 1
ATOM 545 O O . PHE A 1 73 ? 14.102 9.555 7.188 1 97.5 73 PHE A O 1
ATOM 552 N N . THR A 1 74 ? 12.539 10.328 8.586 1 97.88 74 THR A N 1
ATOM 553 C CA . THR A 1 74 ? 11.422 9.594 7.992 1 97.88 74 THR A CA 1
ATOM 554 C C . THR A 1 74 ? 11.266 9.961 6.52 1 97.88 74 THR A C 1
ATOM 556 O O . THR A 1 74 ? 10.984 9.086 5.688 1 97.88 74 THR A O 1
ATOM 559 N N . ARG A 1 75 ? 11.391 11.18 6.125 1 97.62 75 ARG A N 1
ATOM 560 C CA . ARG A 1 75 ? 11.227 11.602 4.738 1 97.62 75 ARG A CA 1
ATOM 561 C C . ARG A 1 75 ? 12.312 11.008 3.852 1 97.62 75 ARG A C 1
ATOM 563 O O . ARG A 1 75 ? 12.055 10.641 2.703 1 97.62 75 ARG A O 1
ATOM 570 N N . PHE A 1 76 ? 13.516 10.914 4.418 1 98.38 76 PHE A N 1
ATOM 571 C CA . PHE A 1 76 ? 14.609 10.289 3.678 1 98.38 76 PHE A CA 1
ATOM 572 C C . PHE A 1 76 ? 14.352 8.797 3.498 1 98.38 76 PHE A C 1
ATOM 574 O O . PHE A 1 76 ? 14.531 8.258 2.404 1 98.38 76 PHE A O 1
ATOM 581 N N . GLY A 1 77 ? 14 8.094 4.562 1 98.81 77 GLY A N 1
ATOM 582 C CA . GLY A 1 77 ? 13.648 6.688 4.469 1 98.81 77 GLY A CA 1
ATOM 583 C C . GLY A 1 77 ? 12.531 6.422 3.473 1 98.81 77 GLY A C 1
ATOM 584 O O . GLY A 1 77 ? 12.617 5.484 2.676 1 98.81 77 GLY A O 1
ATOM 585 N N . ALA A 1 78 ? 11.539 7.281 3.498 1 98.94 78 ALA A N 1
ATOM 586 C CA . ALA A 1 78 ? 10.422 7.137 2.566 1 98.94 78 ALA A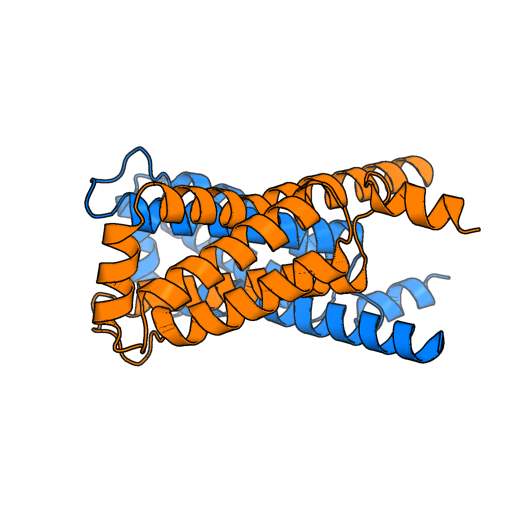 CA 1
ATOM 587 C C . ALA A 1 78 ? 10.891 7.32 1.123 1 98.94 78 ALA A C 1
ATOM 589 O O . ALA A 1 78 ? 10.414 6.633 0.22 1 98.94 78 ALA A O 1
ATOM 590 N N . PHE A 1 79 ? 11.773 8.211 0.911 1 98.81 79 PHE A N 1
ATOM 591 C CA . PHE A 1 79 ? 12.305 8.438 -0.429 1 98.81 79 PHE A CA 1
ATOM 592 C C . PHE A 1 79 ? 13.055 7.207 -0.93 1 98.81 79 PHE A C 1
ATOM 594 O O . PHE A 1 79 ? 12.875 6.789 -2.076 1 98.81 79 PHE A O 1
ATOM 601 N N . LEU A 1 80 ? 13.898 6.617 -0.13 1 98.88 80 LEU A N 1
ATOM 602 C CA . LEU A 1 80 ? 14.617 5.402 -0.495 1 98.88 80 LEU A CA 1
ATOM 603 C C . LEU A 1 80 ? 13.641 4.293 -0.881 1 98.88 80 LEU A C 1
ATOM 605 O O . LEU A 1 80 ? 13.828 3.621 -1.898 1 98.88 80 LEU A O 1
ATOM 609 N N . LEU A 1 81 ? 12.656 4.164 -0.078 1 98.94 81 LEU A N 1
ATOM 610 C CA . LEU A 1 81 ? 11.672 3.109 -0.312 1 98.94 81 LEU A CA 1
ATOM 611 C C . LEU A 1 81 ? 10.852 3.398 -1.565 1 98.94 81 LEU A C 1
ATOM 613 O O . LEU A 1 81 ? 10.477 2.475 -2.293 1 98.94 81 LEU A O 1
ATOM 617 N N . LEU A 1 82 ? 10.539 4.672 -1.811 1 98.94 82 LEU A N 1
ATOM 618 C CA . LEU A 1 82 ? 9.82 5.066 -3.014 1 98.94 82 LEU A CA 1
ATOM 619 C C . LEU A 1 82 ? 10.594 4.668 -4.27 1 98.94 82 LEU A C 1
ATOM 621 O O . LEU A 1 82 ? 10.023 4.078 -5.191 1 98.94 82 LEU A O 1
ATOM 625 N N . VAL A 1 83 ? 11.852 4.938 -4.293 1 98.75 83 VAL A N 1
ATOM 626 C CA . VAL A 1 83 ? 12.711 4.586 -5.418 1 98.75 83 VAL A CA 1
ATOM 627 C C . VAL A 1 83 ? 12.734 3.07 -5.598 1 98.75 83 VAL A C 1
ATOM 629 O O . VAL A 1 83 ? 12.594 2.568 -6.715 1 98.75 83 VAL A O 1
ATOM 632 N N . PHE A 1 84 ? 12.852 2.385 -4.508 1 98.81 84 PHE A N 1
ATOM 633 C CA . PHE A 1 84 ? 12.898 0.928 -4.539 1 98.81 84 PHE A CA 1
ATOM 634 C C . PHE A 1 84 ? 11.602 0.36 -5.113 1 98.81 84 PHE A C 1
ATOM 636 O O . PHE A 1 84 ? 11.641 -0.495 -6 1 98.81 84 PHE A O 1
ATOM 643 N N . VAL A 1 85 ? 10.469 0.833 -4.637 1 98.94 85 VAL A N 1
ATOM 644 C CA . VAL A 1 85 ? 9.18 0.298 -5.059 1 98.94 85 VAL A CA 1
ATOM 645 C C . VAL A 1 85 ? 8.938 0.623 -6.531 1 98.94 85 VAL A C 1
ATOM 647 O O . VAL A 1 85 ? 8.406 -0.201 -7.277 1 98.94 85 VAL A O 1
ATOM 650 N N . LEU A 1 86 ? 9.32 1.793 -6.969 1 98.69 86 LEU A N 1
ATOM 651 C CA . LEU A 1 86 ? 9.195 2.146 -8.383 1 98.69 86 LEU A CA 1
ATOM 652 C C . LEU A 1 86 ? 9.984 1.175 -9.258 1 98.69 86 LEU A C 1
ATOM 654 O O . LEU A 1 86 ? 9.453 0.663 -10.25 1 98.69 86 LEU A O 1
ATOM 658 N N . LEU A 1 87 ? 11.195 0.902 -8.828 1 96.69 87 LEU A N 1
ATOM 659 C CA . LEU A 1 87 ? 12.062 0.03 -9.609 1 96.69 87 LEU A CA 1
ATOM 660 C C . LEU A 1 87 ? 11.516 -1.396 -9.641 1 96.69 87 LEU A C 1
ATOM 662 O O . LEU A 1 87 ? 11.398 -2.002 -10.703 1 96.69 87 LEU A O 1
ATOM 666 N N . VAL A 1 88 ? 11.156 -1.947 -8.469 1 97.25 88 VAL A N 1
ATOM 667 C CA . VAL A 1 88 ? 10.719 -3.338 -8.398 1 97.25 88 VAL A CA 1
ATOM 668 C C . VAL A 1 88 ? 9.391 -3.496 -9.141 1 97.25 88 VAL A C 1
ATOM 670 O O . VAL A 1 88 ? 9.125 -4.547 -9.727 1 97.25 88 VAL A O 1
ATOM 673 N N . THR A 1 89 ? 8.539 -2.471 -9.102 1 98.31 89 THR A N 1
ATOM 674 C CA . THR A 1 89 ? 7.242 -2.51 -9.773 1 98.31 89 THR A CA 1
ATOM 675 C C . THR A 1 89 ? 7.414 -2.691 -11.273 1 98.31 89 THR A C 1
ATOM 677 O O . THR A 1 89 ? 6.828 -3.598 -11.867 1 98.31 89 THR A O 1
ATOM 680 N N . PHE A 1 90 ? 8.281 -1.958 -11.906 1 96.69 90 PHE A N 1
ATOM 681 C CA . PHE A 1 90 ? 8.391 -1.95 -13.367 1 96.69 90 PHE A CA 1
ATOM 682 C C . PHE A 1 90 ? 9.367 -3.02 -13.836 1 96.69 90 PHE A C 1
ATOM 684 O O . PHE A 1 90 ? 9.445 -3.312 -15.031 1 96.69 90 PHE A O 1
ATOM 691 N N . VAL A 1 91 ? 10.094 -3.662 -12.922 1 93.81 91 VAL A N 1
ATOM 692 C CA . VAL A 1 91 ? 10.977 -4.762 -13.297 1 93.81 91 VAL A CA 1
ATOM 693 C C . VAL A 1 91 ? 10.25 -6.094 -13.117 1 93.81 91 VAL A C 1
ATOM 695 O O . VAL A 1 91 ? 10.297 -6.957 -13.992 1 93.81 91 VAL A O 1
ATOM 698 N N . PHE A 1 92 ? 9.461 -6.219 -12 1 95.12 92 PHE A N 1
ATOM 699 C CA . PHE A 1 92 ? 9.008 -7.551 -11.625 1 95.12 92 PHE A CA 1
ATOM 700 C C . PHE A 1 92 ? 7.508 -7.695 -11.852 1 95.12 92 PHE A C 1
ATOM 702 O O . PHE A 1 92 ? 6.988 -8.812 -11.898 1 95.12 92 PHE A O 1
ATOM 709 N N . HIS A 1 93 ? 6.797 -6.59 -11.953 1 97.31 93 HIS A N 1
ATOM 710 C CA . HIS A 1 93 ? 5.344 -6.715 -11.961 1 97.31 93 HIS A CA 1
ATOM 711 C C . HIS A 1 93 ? 4.746 -6.121 -13.234 1 97.31 93 HIS A C 1
ATOM 713 O O . HIS A 1 93 ? 3.656 -5.543 -13.203 1 97.31 93 HIS A O 1
ATOM 719 N N . ARG A 1 94 ? 5.547 -6.25 -14.352 1 95.81 94 ARG A N 1
ATOM 720 C CA . ARG A 1 94 ? 5.043 -5.867 -15.664 1 95.81 94 ARG A CA 1
ATOM 721 C C . ARG A 1 94 ? 3.984 -6.852 -16.156 1 95.81 94 ARG A C 1
ATOM 723 O O . ARG A 1 94 ? 4.254 -7.676 -17.031 1 95.81 94 ARG A O 1
ATOM 730 N N . PHE A 1 95 ? 2.787 -6.582 -15.703 1 96.56 95 PHE A N 1
ATOM 731 C CA . PHE A 1 95 ? 1.731 -7.566 -15.898 1 96.56 95 PHE A CA 1
ATOM 732 C C . PHE A 1 95 ? 1.41 -7.738 -17.375 1 96.56 95 PHE A C 1
ATOM 734 O O . PHE A 1 95 ? 0.96 -8.805 -17.797 1 96.56 95 PHE A O 1
ATOM 741 N N . TRP A 1 96 ? 1.776 -6.785 -18.234 1 96.19 96 TRP A N 1
ATOM 742 C CA . TRP A 1 96 ? 1.424 -6.805 -19.641 1 96.19 96 TRP A CA 1
ATOM 743 C C . TRP A 1 96 ? 2.354 -7.73 -20.422 1 96.19 96 TRP A C 1
ATOM 745 O O . TRP A 1 96 ? 2.109 -8.023 -21.594 1 96.19 96 TRP A O 1
ATOM 755 N N . VAL A 1 97 ? 3.43 -8.266 -19.828 1 93.19 97 VAL A N 1
ATOM 756 C CA . VAL A 1 97 ? 4.332 -9.164 -20.547 1 93.19 97 VAL A CA 1
ATOM 757 C C . VAL A 1 97 ? 4.242 -10.562 -19.953 1 93.19 97 VAL A C 1
ATOM 759 O O . VAL A 1 97 ? 4.961 -11.469 -20.375 1 93.19 97 VAL A O 1
ATOM 762 N N . HIS A 1 98 ? 3.395 -10.797 -18.922 1 91.31 98 HIS A N 1
ATOM 763 C CA . HIS A 1 98 ? 3.258 -12.109 -18.297 1 91.31 98 HIS A CA 1
ATOM 764 C C . HIS A 1 98 ? 2.234 -12.969 -19.031 1 91.31 98 HIS A C 1
ATOM 766 O O . HIS A 1 98 ? 1.365 -12.445 -19.719 1 91.31 98 HIS A O 1
ATOM 772 N N . GLU A 1 99 ? 2.355 -14.25 -18.828 1 91.5 99 GLU A N 1
ATOM 773 C CA . GLU A 1 99 ? 1.368 -15.172 -19.359 1 91.5 99 GLU A CA 1
ATOM 774 C C . GLU A 1 99 ? -0.016 -14.914 -18.781 1 91.5 99 GLU A C 1
ATOM 776 O O . GLU A 1 99 ? -0.139 -14.445 -17.641 1 91.5 99 GLU A O 1
ATOM 781 N N . PRO A 1 100 ? -0.962 -15.273 -19.453 1 89.44 100 PRO A N 1
ATOM 782 C CA . PRO A 1 100 ? -2.34 -15.023 -19.031 1 89.44 100 PRO A CA 1
ATOM 783 C C . PRO A 1 100 ? -2.641 -15.586 -17.641 1 89.44 100 PRO A C 1
ATOM 785 O O . PRO A 1 100 ? -3.348 -14.953 -16.859 1 89.44 100 PRO A O 1
ATOM 788 N N . SER A 1 101 ? -2.012 -16.734 -17.359 1 89.69 101 SER A N 1
ATOM 789 C CA . SER A 1 101 ? -2.295 -17.391 -16.094 1 89.69 101 SER A CA 1
ATOM 790 C C . SER A 1 101 ? -1.767 -16.578 -14.914 1 89.69 101 SER A C 1
ATOM 792 O O . SER A 1 101 ? -2.242 -16.719 -13.789 1 89.69 101 SER A O 1
ATOM 794 N N . ASP A 1 102 ? -0.825 -15.648 -15.188 1 93.69 102 ASP A N 1
ATOM 795 C CA . ASP A 1 102 ? -0.202 -14.898 -14.102 1 93.69 102 ASP A CA 1
ATOM 796 C C . ASP A 1 102 ? -0.479 -13.398 -14.242 1 93.69 102 ASP A C 1
ATOM 798 O O . ASP A 1 102 ? -0.115 -12.617 -13.359 1 93.69 102 ASP A O 1
ATOM 802 N N . MET A 1 103 ? -1.135 -12.977 -15.312 1 95.62 103 MET A N 1
ATOM 803 C CA . MET A 1 103 ? -1.3 -11.562 -15.648 1 95.62 103 MET A CA 1
ATOM 804 C C . MET A 1 103 ? -2.113 -10.844 -14.57 1 95.62 103 MET A C 1
ATOM 806 O O . MET A 1 103 ? -1.728 -9.766 -14.117 1 95.62 103 MET A O 1
ATOM 810 N N . LEU A 1 104 ? -3.191 -11.453 -14.109 1 94.19 104 LEU A N 1
ATOM 811 C CA . LEU A 1 104 ? -4.062 -10.812 -13.125 1 94.19 104 LEU A CA 1
ATOM 812 C C . LEU A 1 104 ? -3.359 -10.688 -11.781 1 94.19 104 LEU A C 1
ATOM 814 O O . LEU A 1 104 ? -3.471 -9.656 -11.109 1 94.19 104 LEU A O 1
ATOM 818 N N . ASN A 1 105 ? -2.707 -11.742 -11.391 1 95.81 105 ASN A N 1
ATOM 819 C CA . ASN A 1 105 ? -1.935 -11.703 -10.148 1 95.81 105 ASN A CA 1
ATOM 820 C C . ASN A 1 105 ? -0.895 -10.586 -10.172 1 95.81 105 ASN A C 1
ATOM 822 O O . ASN A 1 105 ? -0.792 -9.812 -9.219 1 95.81 105 ASN A O 1
ATOM 826 N N . GLN A 1 106 ? -0.2 -10.469 -11.289 1 97.75 106 GLN A N 1
ATOM 827 C CA . GLN A 1 106 ? 0.841 -9.453 -11.406 1 97.75 106 GLN A CA 1
ATOM 828 C C . GLN A 1 106 ? 0.238 -8.047 -11.5 1 97.75 106 GLN A C 1
ATOM 830 O O . GLN A 1 106 ? 0.822 -7.082 -11 1 97.75 106 GLN A O 1
ATOM 835 N N . MET A 1 107 ? -0.909 -7.93 -12.109 1 97.75 107 MET A N 1
ATOM 836 C CA . MET A 1 107 ? -1.601 -6.645 -12.133 1 97.75 107 MET A CA 1
ATOM 837 C C . MET A 1 107 ? -1.952 -6.195 -10.719 1 97.75 107 MET A C 1
ATOM 839 O O . MET A 1 107 ? -1.804 -5.016 -10.383 1 97.75 107 MET A O 1
ATOM 843 N N . HIS A 1 108 ? -2.402 -7.113 -9.859 1 97.88 108 HIS A N 1
ATOM 844 C CA . HIS A 1 108 ? -2.703 -6.789 -8.469 1 97.88 108 HIS A CA 1
ATOM 845 C C . HIS A 1 108 ? -1.45 -6.336 -7.727 1 97.88 108 HIS A C 1
ATOM 847 O O . HIS A 1 108 ? -1.479 -5.34 -7 1 97.88 108 HIS A O 1
ATOM 853 N N . HIS A 1 109 ? -0.344 -7.082 -7.93 1 98.62 109 HIS A N 1
ATOM 854 C CA . HIS A 1 109 ? 0.914 -6.664 -7.32 1 98.62 109 HIS A CA 1
ATOM 855 C C . HIS A 1 109 ? 1.306 -5.262 -7.77 1 98.62 109 HIS A C 1
ATOM 857 O O . HIS A 1 109 ? 1.722 -4.434 -6.953 1 98.62 109 HIS A O 1
ATOM 863 N N . PHE A 1 110 ? 1.173 -4.961 -9.078 1 98.81 110 PHE A N 1
ATOM 864 C CA . PHE A 1 110 ? 1.509 -3.676 -9.68 1 98.81 110 PHE A CA 1
ATOM 865 C C . PHE A 1 110 ? 0.696 -2.555 -9.039 1 98.81 110 PHE A C 1
ATOM 867 O O . PHE A 1 110 ? 1.254 -1.542 -8.609 1 98.81 110 PHE A O 1
ATOM 874 N N . MET A 1 111 ? -0.544 -2.777 -8.938 1 98.81 111 MET A N 1
ATOM 875 C CA . MET A 1 111 ? -1.438 -1.741 -8.43 1 98.81 111 MET A CA 1
ATOM 876 C C . MET A 1 111 ? -1.26 -1.562 -6.926 1 98.81 111 MET A C 1
ATOM 878 O O . MET A 1 111 ? -1.365 -0.446 -6.41 1 98.81 111 MET A O 1
ATOM 882 N N . LYS A 1 112 ? -1.058 -2.609 -6.168 1 98.94 112 LYS A N 1
ATOM 883 C CA . LYS A 1 112 ? -0.768 -2.48 -4.742 1 98.94 112 LYS A CA 1
ATOM 884 C C . LYS A 1 112 ? 0.516 -1.688 -4.516 1 98.94 112 LYS A C 1
ATOM 886 O O . LYS A 1 112 ? 0.599 -0.891 -3.576 1 98.94 112 LYS A O 1
ATOM 891 N N . ASN A 1 113 ? 1.509 -1.954 -5.41 1 98.94 113 ASN A N 1
ATOM 892 C CA . ASN A 1 113 ? 2.734 -1.17 -5.312 1 98.94 113 ASN A CA 1
ATOM 893 C C . ASN A 1 113 ? 2.473 0.313 -5.559 1 98.94 113 ASN A C 1
ATOM 895 O O . ASN A 1 113 ? 3.074 1.17 -4.906 1 98.94 113 ASN A O 1
ATOM 899 N N . PHE A 1 114 ? 1.611 0.633 -6.5 1 98.94 114 PHE A N 1
ATOM 900 C CA . PHE A 1 114 ? 1.246 2.029 -6.711 1 98.94 114 PHE A CA 1
ATOM 901 C C . PHE A 1 114 ? 0.618 2.619 -5.453 1 98.94 114 PHE A C 1
ATOM 903 O O . PHE A 1 114 ? 0.875 3.775 -5.105 1 98.94 114 PHE A O 1
ATOM 910 N N . SER A 1 115 ? -0.203 1.842 -4.785 1 98.94 115 SER A N 1
ATOM 911 C CA . SER A 1 115 ? -0.778 2.291 -3.52 1 98.94 115 SER A CA 1
ATOM 912 C C . SER A 1 115 ? 0.307 2.545 -2.479 1 98.94 115 SER A C 1
ATOM 914 O O . SER A 1 115 ? 0.25 3.533 -1.743 1 98.94 115 SER A O 1
ATOM 916 N N . ILE A 1 116 ? 1.266 1.672 -2.418 1 98.94 116 ILE A N 1
ATOM 917 C CA . ILE A 1 116 ? 2.355 1.825 -1.46 1 98.94 116 ILE A CA 1
ATOM 918 C C . ILE A 1 116 ? 3.176 3.064 -1.806 1 98.94 116 ILE A C 1
ATOM 920 O O . ILE A 1 116 ? 3.605 3.801 -0.915 1 98.94 116 ILE A O 1
ATOM 924 N N . ILE A 1 117 ? 3.42 3.311 -3.092 1 98.94 117 ILE A N 1
ATOM 925 C CA . ILE A 1 117 ? 4.07 4.543 -3.521 1 98.94 117 ILE A CA 1
ATOM 926 C C . ILE A 1 117 ? 3.275 5.75 -3.025 1 98.94 117 ILE A C 1
ATOM 928 O O . ILE A 1 117 ? 3.852 6.719 -2.525 1 98.94 117 ILE A O 1
ATOM 932 N N . GLY A 1 118 ? 1.951 5.711 -3.146 1 98.94 118 GLY A N 1
ATOM 933 C CA . GLY A 1 118 ? 1.11 6.762 -2.598 1 98.94 118 GLY A CA 1
ATOM 934 C C . GLY A 1 118 ? 1.292 6.949 -1.103 1 98.94 118 GLY A C 1
ATOM 935 O O . GLY A 1 118 ? 1.338 8.078 -0.616 1 98.94 118 GLY A O 1
ATOM 936 N N . ALA A 1 119 ? 1.383 5.84 -0.38 1 98.94 119 ALA A N 1
ATOM 937 C CA . ALA A 1 119 ? 1.612 5.883 1.062 1 98.94 119 ALA A CA 1
ATOM 938 C C . ALA A 1 119 ? 2.922 6.598 1.387 1 98.94 119 ALA A C 1
ATOM 940 O O . ALA A 1 119 ? 2.975 7.422 2.303 1 98.94 119 ALA A O 1
ATOM 941 N N . LEU A 1 120 ? 3.975 6.293 0.64 1 98.94 120 LEU A N 1
ATOM 942 C CA . LEU A 1 120 ? 5.289 6.875 0.869 1 98.94 120 LEU A CA 1
ATOM 943 C C . LEU A 1 120 ? 5.289 8.367 0.545 1 98.94 120 LEU A C 1
ATOM 945 O O . LEU A 1 120 ? 5.98 9.148 1.197 1 98.94 120 LEU A O 1
ATOM 949 N N . LEU A 1 121 ? 4.492 8.766 -0.445 1 98.81 121 LEU A N 1
ATOM 950 C CA . LEU A 1 121 ? 4.328 10.188 -0.736 1 98.81 121 LEU A CA 1
ATOM 951 C C . LEU A 1 121 ? 3.627 10.906 0.414 1 98.81 121 LEU A C 1
ATOM 953 O O . LEU A 1 121 ? 3.959 12.047 0.737 1 98.81 121 LEU A O 1
ATOM 957 N N . TYR A 1 122 ? 2.652 10.234 1.057 1 98.44 122 TYR A N 1
ATOM 958 C CA . TYR A 1 122 ? 1.998 10.805 2.227 1 98.44 122 TYR A CA 1
ATOM 959 C C . TYR A 1 122 ? 2.988 10.992 3.371 1 98.44 122 TYR A C 1
ATOM 961 O O . TYR A 1 122 ? 2.979 12.023 4.047 1 98.44 122 TYR A O 1
ATOM 969 N N . ILE A 1 123 ? 3.816 10.008 3.564 1 98.5 123 ILE A N 1
ATOM 970 C CA . ILE A 1 123 ? 4.828 10.117 4.609 1 98.5 123 ILE A CA 1
ATOM 971 C C . ILE A 1 123 ? 5.766 11.281 4.301 1 98.5 123 ILE A C 1
ATOM 973 O O . ILE A 1 123 ? 6.121 12.047 5.195 1 98.5 123 ILE A O 1
ATOM 977 N N . MET A 1 124 ? 6.152 11.422 3.045 1 98.06 124 MET A N 1
ATOM 978 C CA . MET A 1 124 ? 7.047 12.516 2.666 1 98.06 124 MET A CA 1
ATOM 979 C C . MET A 1 124 ? 6.367 13.867 2.85 1 98.06 124 MET A C 1
ATOM 981 O O . MET A 1 124 ? 7.02 14.852 3.209 1 98.06 124 MET A O 1
ATOM 985 N N . ALA A 1 125 ? 5.125 13.93 2.609 1 96.88 125 ALA A N 1
ATOM 986 C CA . ALA A 1 125 ? 4.371 15.18 2.695 1 96.88 125 ALA A CA 1
ATOM 987 C C . ALA A 1 125 ? 4.164 15.594 4.148 1 96.88 125 ALA A C 1
ATOM 989 O O . ALA A 1 125 ? 4.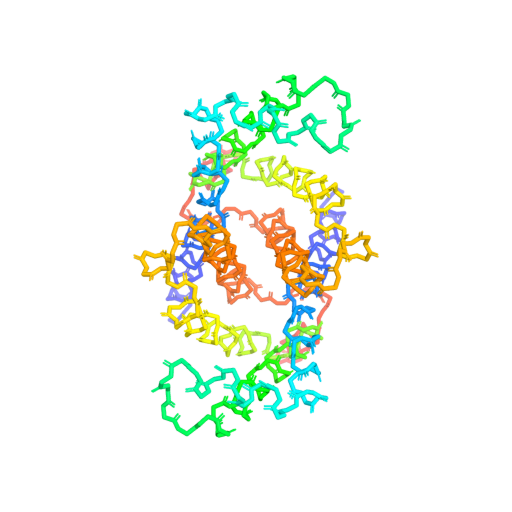297 16.766 4.488 1 96.88 125 ALA A O 1
ATOM 990 N N . PHE A 1 126 ? 3.859 14.562 5.062 1 95.69 126 PHE A N 1
ATOM 991 C CA . PHE A 1 126 ? 3.334 14.93 6.371 1 95.69 126 PHE A CA 1
ATOM 992 C C . PHE A 1 126 ? 4.297 14.516 7.477 1 95.69 126 PHE A C 1
ATOM 994 O O . PHE A 1 126 ? 4.133 14.914 8.633 1 95.69 126 PHE A O 1
ATOM 1001 N N . GLY A 1 127 ? 5.27 13.727 7.094 1 94.5 127 GLY A N 1
ATOM 1002 C CA . GLY A 1 127 ? 6.285 13.328 8.055 1 94.5 127 GLY A CA 1
ATOM 1003 C C . GLY A 1 127 ? 5.848 12.172 8.938 1 94.5 127 GLY A C 1
ATOM 1004 O O . GLY A 1 127 ? 4.945 11.414 8.578 1 94.5 127 GLY A O 1
ATOM 1005 N N . ALA A 1 128 ? 6.512 12.07 10.117 1 94.31 128 ALA A N 1
ATOM 1006 C CA . ALA A 1 128 ? 6.395 10.883 10.953 1 94.31 128 ALA A CA 1
ATOM 1007 C C . ALA A 1 128 ? 5.293 11.047 12 1 94.31 128 ALA A C 1
ATOM 1009 O O . ALA A 1 128 ? 4.863 10.078 12.617 1 94.31 128 ALA A O 1
ATOM 1010 N N . GLY A 1 129 ? 4.805 12.133 12.156 1 91.44 129 GLY A N 1
ATOM 1011 C CA . GLY A 1 129 ? 3.824 12.391 13.203 1 91.44 129 GLY A CA 1
ATOM 1012 C C . GLY A 1 129 ? 4.453 12.688 14.547 1 91.44 129 GLY A C 1
ATOM 1013 O O . GLY A 1 129 ? 5.676 12.688 14.688 1 91.44 129 GLY A O 1
ATOM 1014 N N . ARG A 1 130 ? 3.684 12.922 15.555 1 92.25 130 ARG A N 1
ATOM 1015 C CA . ARG A 1 130 ? 4.125 13.43 16.844 1 92.25 130 ARG A CA 1
ATOM 1016 C C . ARG A 1 130 ? 4.797 12.328 17.672 1 92.25 130 ARG A C 1
ATOM 1018 O O . ARG A 1 130 ? 5.668 12.609 18.5 1 92.25 130 ARG A O 1
ATOM 1025 N N . LEU A 1 131 ? 4.375 11.133 17.453 1 93.5 131 LEU A N 1
ATOM 1026 C CA . LEU A 1 131 ? 4.934 10 18.172 1 93.5 131 LEU A CA 1
ATOM 1027 C C . LEU A 1 131 ? 6.09 9.375 17.406 1 93.5 131 LEU A C 1
ATOM 1029 O O . LEU A 1 131 ? 6.008 8.227 16.984 1 93.5 131 LEU A O 1
ATOM 1033 N N . SER A 1 132 ? 7.082 10.227 17.141 1 94.88 132 SER A N 1
ATOM 1034 C CA . SER A 1 132 ? 8.227 9.805 16.344 1 94.88 132 SER A CA 1
ATOM 1035 C C . SER A 1 132 ? 9.523 10.398 16.875 1 94.88 132 SER A C 1
ATOM 1037 O O . SER A 1 132 ? 9.508 11.336 17.672 1 94.88 132 SER A O 1
ATOM 1039 N N . PHE A 1 133 ? 10.625 9.859 16.453 1 93.19 133 PHE A N 1
ATOM 1040 C CA . PHE A 1 133 ? 11.93 10.391 16.828 1 93.19 133 PHE A CA 1
ATOM 1041 C C . PHE A 1 133 ? 12.195 11.719 16.141 1 93.19 133 PHE A C 1
ATOM 1043 O O . PHE A 1 133 ? 12.93 12.57 16.656 1 93.19 133 PHE A O 1
ATOM 1050 N N . ASP A 1 134 ? 11.539 11.898 15.039 1 90.88 134 ASP A N 1
ATOM 1051 C CA . ASP A 1 134 ? 11.672 13.156 14.305 1 90.88 134 ASP A CA 1
ATOM 1052 C C . ASP A 1 134 ? 11.047 14.312 15.086 1 90.88 134 ASP A C 1
ATOM 1054 O O . ASP A 1 134 ? 11.438 15.469 14.906 1 90.88 134 ASP A O 1
ATOM 1058 N N . SER A 1 135 ? 10.016 13.969 15.82 1 87.25 135 SER A N 1
ATOM 1059 C CA . SER A 1 135 ? 9.281 15.008 16.547 1 87.25 135 SER A CA 1
ATOM 1060 C C . SER A 1 135 ? 10.18 15.727 17.547 1 87.25 135 SER A C 1
ATOM 1062 O O . SER A 1 135 ? 10.016 16.922 17.781 1 87.25 135 SER A O 1
ATOM 1064 N N . GLY A 1 136 ? 11.039 15.039 18.141 1 77.88 136 GLY A N 1
ATOM 1065 C CA . GLY A 1 136 ? 11.969 15.625 19.094 1 77.88 136 GLY A CA 1
ATOM 1066 C C . GLY A 1 136 ? 13.078 16.406 18.422 1 77.88 136 GLY A C 1
ATOM 1067 O O . GLY A 1 136 ? 13.617 17.359 19.016 1 77.88 136 GLY A O 1
ATOM 1068 N N . ARG A 1 137 ? 13.469 16.047 17.312 1 70.44 137 ARG A N 1
ATOM 1069 C CA . ARG A 1 137 ? 14.578 16.688 16.609 1 70.44 137 ARG A CA 1
ATOM 1070 C C . ARG A 1 137 ? 14.211 18.094 16.188 1 70.44 137 ARG A C 1
ATOM 1072 O O . ARG A 1 137 ? 15.023 19.016 16.297 1 70.44 137 ARG A O 1
ATOM 1079 N N . TYR A 1 138 ? 12.953 18.156 15.68 1 57.41 138 TYR A N 1
ATOM 1080 C CA . TYR A 1 138 ? 12.555 19.484 15.211 1 57.41 138 TYR A CA 1
ATOM 1081 C C . TYR A 1 138 ? 12.219 20.406 16.375 1 57.41 138 TYR A C 1
ATOM 1083 O O . TYR A 1 138 ? 12.406 21.609 16.297 1 57.41 138 TYR A O 1
ATOM 1091 N N . ARG A 1 139 ? 11.742 19.797 17.406 1 54.16 139 ARG A N 1
ATOM 1092 C CA . ARG A 1 139 ? 11.523 20.625 18.594 1 54.16 139 ARG A CA 1
ATOM 1093 C C . ARG A 1 139 ? 12.844 21.156 19.156 1 54.16 139 ARG A C 1
ATOM 1095 O O . ARG A 1 139 ? 12.906 22.266 19.672 1 54.16 139 ARG A O 1
ATOM 1102 N N . ARG A 1 140 ? 13.812 20.344 19.016 1 49.88 140 ARG A N 1
ATOM 1103 C CA . ARG A 1 140 ? 15.07 20.812 19.578 1 49.88 140 ARG A CA 1
ATOM 1104 C C . ARG A 1 140 ? 15.711 21.875 18.672 1 49.88 140 ARG A C 1
ATOM 1106 O O . ARG A 1 140 ? 16.5 22.703 19.141 1 49.88 140 ARG A O 1
ATOM 1113 N N . ALA A 1 141 ? 15.367 21.797 17.516 1 50.06 141 ALA A N 1
ATOM 1114 C CA . ALA A 1 141 ? 15.977 22.797 16.641 1 50.06 141 ALA A CA 1
ATOM 1115 C C . ALA A 1 141 ? 15.281 24.156 16.797 1 50.06 141 ALA A C 1
ATOM 1117 O O . ALA A 1 141 ? 15.781 25.172 16.312 1 50.06 141 ALA A O 1
ATOM 1118 N N . GLU A 1 142 ? 14.141 24.266 17.281 1 39.34 142 GLU A N 1
ATOM 1119 C CA . GLU A 1 142 ? 13.641 25.594 17.625 1 39.34 142 GLU A CA 1
ATOM 1120 C C . GLU A 1 142 ? 14.148 26.047 18.984 1 39.34 142 GLU A C 1
ATOM 1122 O O . GLU A 1 142 ? 14.281 25.234 19.906 1 39.34 142 GLU A O 1
ATOM 1127 N N . MET B 1 1 ? 10.828 29.859 0.2 1 52.25 1 MET B N 1
ATOM 1128 C CA . MET B 1 1 ? 11.18 28.516 0.643 1 52.25 1 MET B CA 1
ATOM 1129 C C . MET B 1 1 ? 9.984 27.828 1.29 1 52.25 1 MET B C 1
ATOM 1131 O O . MET B 1 1 ? 9.656 26.688 0.941 1 52.25 1 MET B O 1
ATOM 1135 N N . ALA B 1 2 ? 9.273 28.531 2.119 1 67 2 ALA B N 1
ATOM 1136 C CA . ALA B 1 2 ? 8.094 28.047 2.832 1 67 2 ALA B CA 1
ATOM 1137 C C . ALA B 1 2 ? 6.965 27.719 1.861 1 67 2 ALA B C 1
ATOM 1139 O O . ALA B 1 2 ? 6.332 26.656 1.971 1 67 2 ALA B O 1
ATOM 1140 N N . LYS B 1 3 ? 6.824 28.547 0.811 1 73.56 3 LYS B N 1
ATOM 1141 C CA . LYS B 1 3 ? 5.742 28.344 -0.153 1 73.56 3 LYS B CA 1
ATOM 1142 C C . LYS B 1 3 ? 5.965 27.094 -0.988 1 73.56 3 LYS B C 1
ATOM 1144 O O . LYS B 1 3 ? 5.023 26.344 -1.249 1 73.56 3 LYS B O 1
ATOM 1149 N N . GLY B 1 4 ? 7.133 26.875 -1.454 1 72.44 4 GLY B N 1
ATOM 1150 C CA . GLY B 1 4 ? 7.473 25.703 -2.238 1 72.44 4 GLY B CA 1
ATOM 1151 C C . GLY B 1 4 ? 7.223 24.391 -1.5 1 72.44 4 GLY B C 1
ATOM 1152 O O . GLY B 1 4 ? 6.719 23.438 -2.082 1 72.44 4 GLY B O 1
ATOM 1153 N N . TYR B 1 5 ? 7.516 24.531 -0.275 1 75.38 5 TYR B N 1
ATOM 1154 C CA . TYR B 1 5 ? 7.293 23.359 0.561 1 75.38 5 TYR B CA 1
ATOM 1155 C C . TYR B 1 5 ? 5.809 23.047 0.69 1 75.38 5 TYR B C 1
ATOM 1157 O O . TYR B 1 5 ? 5.395 21.891 0.595 1 75.38 5 TYR B O 1
ATOM 1165 N N . SER B 1 6 ? 5.098 24.109 0.695 1 85.81 6 SER B N 1
ATOM 1166 C CA . SER B 1 6 ? 3.652 23.938 0.817 1 85.81 6 SER B CA 1
ATOM 1167 C C . SER B 1 6 ? 3.053 23.344 -0.454 1 85.81 6 SER B C 1
ATOM 1169 O O . SER B 1 6 ? 2.166 22.5 -0.389 1 85.81 6 SER B O 1
ATOM 1171 N N . MET B 1 7 ? 3.674 23.766 -1.625 1 90.62 7 MET B N 1
ATOM 1172 C CA . MET B 1 7 ? 3.176 23.25 -2.896 1 90.62 7 MET B CA 1
ATOM 1173 C C . MET B 1 7 ? 3.576 21.781 -3.082 1 90.62 7 MET B C 1
ATOM 1175 O O . MET B 1 7 ? 2.777 20.969 -3.551 1 90.62 7 MET B O 1
ATOM 1179 N N . ALA B 1 8 ? 4.785 21.484 -2.74 1 94.06 8 ALA B N 1
ATOM 1180 C CA . ALA B 1 8 ? 5.27 20.109 -2.846 1 94.06 8 ALA B CA 1
ATOM 1181 C C . ALA B 1 8 ? 4.441 19.172 -1.98 1 94.06 8 ALA B C 1
ATOM 1183 O O . ALA B 1 8 ? 4.098 18.062 -2.41 1 94.06 8 ALA B O 1
ATOM 1184 N N . LYS B 1 9 ? 4.16 19.609 -0.816 1 95.31 9 LYS B N 1
ATOM 1185 C CA . LYS B 1 9 ? 3.32 18.844 0.094 1 95.31 9 LYS B CA 1
ATOM 1186 C C . LYS B 1 9 ? 1.936 18.609 -0.502 1 95.31 9 LYS B C 1
ATOM 1188 O O . LYS B 1 9 ? 1.409 17.484 -0.438 1 95.31 9 LYS B O 1
ATOM 1193 N N . SER B 1 10 ? 1.364 19.656 -1.081 1 96.56 10 SER B N 1
ATOM 1194 C CA . SER B 1 10 ? 0.028 19.562 -1.661 1 96.56 10 SER B CA 1
ATOM 1195 C C . SER B 1 10 ? 0.006 18.594 -2.848 1 96.56 10 SER B C 1
ATOM 1197 O O . SER B 1 10 ? -0.925 17.812 -2.994 1 96.56 10 SER B O 1
ATOM 1199 N N . TRP B 1 11 ? 1.029 18.672 -3.648 1 97.75 11 TRP B N 1
ATOM 1200 C CA . TRP B 1 11 ? 1.108 17.781 -4.801 1 97.75 11 TRP B CA 1
ATOM 1201 C C . TRP B 1 11 ? 1.35 16.344 -4.363 1 97.75 11 TRP B C 1
ATOM 1203 O O . TRP B 1 11 ? 0.779 15.406 -4.934 1 97.75 11 TRP B O 1
ATOM 1213 N N . ALA B 1 12 ? 2.172 16.141 -3.346 1 98.06 12 ALA B N 1
ATOM 1214 C CA . ALA B 1 12 ? 2.438 14.805 -2.838 1 98.06 12 ALA B CA 1
ATOM 1215 C C . ALA B 1 12 ? 1.164 14.156 -2.297 1 98.06 12 ALA B C 1
ATOM 1217 O O . ALA B 1 12 ? 0.9 12.977 -2.551 1 98.06 12 ALA B O 1
ATOM 1218 N N . ALA B 1 13 ? 0.405 14.922 -1.597 1 97.44 13 ALA B N 1
ATOM 1219 C CA . ALA B 1 13 ? -0.845 14.406 -1.043 1 97.44 13 ALA B CA 1
ATOM 1220 C C . ALA B 1 13 ? -1.839 14.07 -2.152 1 97.44 13 ALA B C 1
ATOM 1222 O O . ALA B 1 13 ? -2.516 13.039 -2.096 1 97.44 13 ALA B O 1
ATOM 1223 N N . LEU B 1 14 ? -1.93 14.93 -3.203 1 98.19 14 LEU B N 1
ATOM 1224 C CA . LEU B 1 14 ? -2.842 14.703 -4.32 1 98.19 14 LEU B CA 1
ATOM 1225 C C . LEU B 1 14 ? -2.443 13.453 -5.098 1 98.19 14 LEU B C 1
ATOM 1227 O O . LEU B 1 14 ? -3.277 12.57 -5.336 1 98.19 14 LEU B O 1
ATOM 1231 N N . ILE B 1 15 ? -1.16 13.391 -5.453 1 98.81 15 ILE B N 1
ATOM 1232 C CA . ILE B 1 15 ? -0.683 12.242 -6.207 1 98.81 15 ILE B CA 1
ATOM 1233 C C . ILE B 1 15 ? -0.826 10.977 -5.363 1 98.81 15 ILE B C 1
ATOM 1235 O O . ILE B 1 15 ? -1.227 9.93 -5.871 1 98.81 15 ILE B O 1
ATOM 1239 N N . GLY B 1 16 ? -0.544 11.094 -4.039 1 98.69 16 GLY B N 1
ATOM 1240 C CA . GLY B 1 16 ? -0.685 9.961 -3.139 1 98.69 16 GLY B CA 1
ATOM 1241 C C . GLY B 1 16 ? -2.096 9.406 -3.096 1 98.69 16 GLY B C 1
ATOM 1242 O O . GLY B 1 16 ? -2.295 8.195 -3.223 1 98.69 16 GLY B O 1
ATOM 1243 N N . ARG B 1 17 ? -3.076 10.242 -2.941 1 98.25 17 ARG B N 1
ATOM 1244 C CA . ARG B 1 17 ? -4.453 9.773 -2.852 1 98.25 17 ARG B CA 1
ATOM 1245 C C . ARG B 1 17 ? -4.898 9.133 -4.16 1 98.25 17 ARG B C 1
ATOM 1247 O O . ARG B 1 17 ? -5.645 8.148 -4.152 1 98.25 17 ARG B O 1
ATOM 1254 N N . ILE B 1 18 ? -4.449 9.695 -5.285 1 98.81 18 ILE B N 1
ATOM 1255 C CA . ILE B 1 18 ? -4.781 9.133 -6.586 1 98.81 18 ILE B CA 1
ATOM 1256 C C . ILE B 1 18 ? -4.195 7.73 -6.711 1 98.81 18 ILE B C 1
ATOM 1258 O O . ILE B 1 18 ? -4.902 6.777 -7.047 1 98.81 18 ILE B O 1
ATOM 1262 N N . LEU B 1 19 ? -2.932 7.586 -6.395 1 98.94 19 LEU B N 1
ATOM 1263 C CA . LEU B 1 19 ? -2.254 6.301 -6.516 1 98.94 19 LEU B CA 1
ATOM 1264 C C . LEU B 1 19 ? -2.861 5.273 -5.562 1 98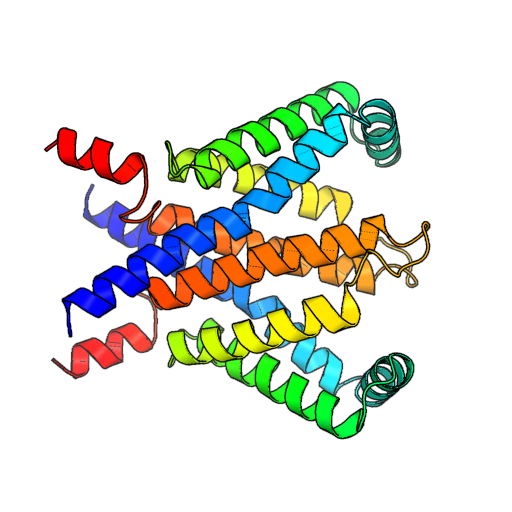.94 19 LEU B C 1
ATOM 1266 O O . LEU B 1 19 ? -3.012 4.102 -5.918 1 98.94 19 LEU B O 1
ATOM 1270 N N . ILE B 1 20 ? -3.213 5.656 -4.34 1 98.88 20 ILE B N 1
ATOM 1271 C CA . ILE B 1 20 ? -3.764 4.758 -3.33 1 98.88 20 ILE B CA 1
ATOM 1272 C C . ILE B 1 20 ? -5.148 4.281 -3.762 1 98.88 20 ILE B C 1
ATOM 1274 O O . ILE B 1 20 ? -5.5 3.115 -3.57 1 98.88 20 ILE B O 1
ATOM 1278 N N . SER B 1 21 ? -5.961 5.141 -4.383 1 98.94 21 SER B N 1
ATOM 1279 C CA . SER B 1 21 ? -7.367 4.836 -4.613 1 98.94 21 SER B CA 1
ATOM 1280 C C . SER B 1 21 ? -7.562 4.078 -5.922 1 98.94 21 SER B C 1
ATOM 1282 O O . SER B 1 21 ? -8.594 3.428 -6.121 1 98.94 21 SER B O 1
ATOM 1284 N N . LEU B 1 22 ? -6.609 4.129 -6.855 1 98.94 22 LEU B N 1
ATOM 1285 C CA . LEU B 1 22 ? -6.766 3.574 -8.195 1 98.94 22 LEU B CA 1
ATOM 1286 C C . LEU B 1 22 ? -7.043 2.076 -8.141 1 98.94 22 LEU B C 1
ATOM 1288 O O . LEU B 1 22 ? -7.855 1.56 -8.914 1 98.94 22 LEU B O 1
ATOM 1292 N N . ILE B 1 23 ? -6.387 1.4 -7.215 1 98.88 23 ILE B N 1
ATOM 1293 C CA . ILE B 1 23 ? -6.543 -0.049 -7.164 1 98.88 23 ILE B CA 1
ATOM 1294 C C . ILE B 1 23 ? -7.996 -0.401 -6.863 1 98.88 23 ILE B C 1
ATOM 1296 O O . ILE B 1 23 ? -8.531 -1.374 -7.398 1 98.88 23 ILE B O 1
ATOM 1300 N N . PHE B 1 24 ? -8.641 0.341 -6.043 1 98.94 24 PHE B N 1
ATOM 1301 C CA . PHE B 1 24 ? -10.016 0.041 -5.652 1 98.94 24 PHE B CA 1
ATOM 1302 C C . PHE B 1 24 ? -10.984 0.324 -6.797 1 98.94 24 PHE B C 1
ATOM 1304 O O . PHE B 1 24 ? -11.906 -0.452 -7.039 1 98.94 24 PHE B O 1
ATOM 1311 N N . ILE B 1 25 ? -10.766 1.429 -7.469 1 98.94 25 ILE B N 1
ATOM 1312 C CA . ILE B 1 25 ? -11.633 1.801 -8.586 1 98.94 25 ILE B CA 1
ATOM 1313 C C . ILE B 1 25 ? -11.508 0.762 -9.695 1 98.94 25 ILE B C 1
ATOM 1315 O O . ILE B 1 25 ? -12.523 0.279 -10.211 1 98.94 25 ILE B O 1
ATOM 1319 N N . ILE B 1 26 ? -10.297 0.371 -10.07 1 98.69 26 ILE B N 1
ATOM 1320 C CA . ILE B 1 26 ? -10.055 -0.618 -11.117 1 98.69 26 ILE B CA 1
ATOM 1321 C C . ILE B 1 26 ? -10.633 -1.967 -10.688 1 98.69 26 ILE B C 1
ATOM 1323 O O . ILE B 1 26 ? -11.305 -2.637 -11.477 1 98.69 26 ILE B O 1
ATOM 1327 N N . SER B 1 27 ? -10.391 -2.363 -9.453 1 98.44 27 SER B N 1
ATOM 1328 C CA . SER B 1 27 ? -10.922 -3.617 -8.93 1 98.44 27 SER B CA 1
ATOM 1329 C C . SER B 1 27 ? -12.445 -3.625 -8.953 1 98.44 27 SER B C 1
ATOM 1331 O O . SER B 1 27 ? -13.055 -4.625 -9.328 1 98.44 27 SER B O 1
ATOM 1333 N N . GLY B 1 28 ? -13.047 -2.518 -8.492 1 98.69 28 GLY B N 1
ATOM 1334 C CA . GLY B 1 28 ? -14.492 -2.416 -8.531 1 98.69 28 GLY B CA 1
ATOM 1335 C C . GLY B 1 28 ? -15.062 -2.566 -9.922 1 98.69 28 GLY B C 1
ATOM 1336 O O . GLY B 1 28 ? -16.062 -3.27 -10.125 1 98.69 28 GLY B O 1
ATOM 1337 N N . ILE B 1 29 ? -14.484 -1.919 -10.914 1 98.62 29 ILE B N 1
ATOM 1338 C CA . ILE B 1 29 ? -14.922 -2.01 -12.305 1 98.62 29 ILE B CA 1
ATOM 1339 C C . ILE B 1 29 ? -14.758 -3.443 -12.805 1 98.62 29 ILE B C 1
ATOM 1341 O O . ILE B 1 29 ? -15.656 -3.98 -13.469 1 98.62 29 ILE B O 1
ATOM 1345 N N . HIS B 1 30 ? -13.641 -4.09 -12.484 1 97.81 30 HIS B N 1
ATOM 1346 C CA . HIS B 1 30 ? -13.414 -5.477 -12.875 1 97.81 30 HIS B CA 1
ATOM 1347 C C . HIS B 1 30 ? -14.461 -6.402 -12.266 1 97.81 30 HIS B C 1
ATOM 1349 O O . HIS B 1 30 ? -14.898 -7.359 -12.906 1 97.81 30 HIS B O 1
ATOM 1355 N N . LYS B 1 31 ? -14.883 -6.137 -11 1 98.19 31 LYS B N 1
ATOM 1356 C CA . LYS B 1 31 ? -15.891 -6.969 -10.352 1 98.19 31 LYS B CA 1
ATOM 1357 C C . LYS B 1 31 ? -17.266 -6.781 -11.008 1 98.19 31 LYS B C 1
ATOM 1359 O O . LYS B 1 31 ? -18.062 -7.715 -11.07 1 98.19 31 LYS B O 1
ATOM 1364 N N . ILE B 1 32 ? -17.484 -5.566 -11.523 1 98.56 32 ILE B N 1
ATOM 1365 C CA . ILE B 1 32 ? -18.75 -5.32 -12.227 1 98.56 32 ILE B CA 1
ATOM 1366 C C . ILE B 1 32 ? -18.734 -6.062 -13.562 1 98.56 32 ILE B C 1
ATOM 1368 O O . ILE B 1 32 ? -19.703 -6.762 -13.891 1 98.56 32 ILE B O 1
ATOM 1372 N N . THR B 1 33 ? -17.641 -5.992 -14.312 1 98.25 33 THR B N 1
ATOM 1373 C CA . THR B 1 33 ? -17.578 -6.566 -15.648 1 98.25 33 THR B CA 1
ATOM 1374 C C . THR B 1 33 ? -17.375 -8.078 -15.586 1 98.25 33 THR B C 1
ATOM 1376 O O . THR B 1 33 ? -17.641 -8.789 -16.547 1 98.25 33 THR B O 1
ATOM 1379 N N . GLY B 1 34 ? -16.859 -8.562 -14.555 1 97.94 34 GLY B N 1
ATOM 1380 C CA . GLY B 1 34 ? -16.672 -9.984 -14.305 1 97.94 34 GLY B CA 1
ATOM 1381 C C . GLY B 1 34 ? -17.438 -10.484 -13.094 1 97.94 34 GLY B C 1
ATOM 1382 O O . GLY B 1 34 ? -16.906 -11.258 -12.297 1 97.94 34 GLY B O 1
ATOM 1383 N N . PHE B 1 35 ? -18.641 -10.07 -13.008 1 98.38 35 PHE B N 1
ATOM 1384 C CA . PHE B 1 35 ? -19.438 -10.305 -11.805 1 98.38 35 PHE B CA 1
ATOM 1385 C C . PHE B 1 35 ? -19.562 -11.797 -11.523 1 98.38 35 PHE B C 1
ATOM 1387 O O . PHE B 1 35 ? -19.359 -12.234 -10.391 1 98.38 35 PHE B O 1
ATOM 1394 N N . ASP B 1 36 ? -19.812 -12.641 -12.523 1 98 36 ASP B N 1
ATOM 1395 C CA . ASP B 1 36 ? -20.016 -14.078 -12.336 1 98 36 ASP B CA 1
ATOM 1396 C C . ASP B 1 36 ? -18.734 -14.758 -11.867 1 98 36 ASP B C 1
ATOM 1398 O O . ASP B 1 36 ? -18.766 -15.633 -11.008 1 98 36 ASP B O 1
ATOM 1402 N N . ALA B 1 37 ? -17.656 -14.359 -12.5 1 96.38 37 ALA B N 1
ATOM 1403 C CA . ALA B 1 37 ? -16.375 -14.898 -12.086 1 96.38 37 ALA B CA 1
ATOM 1404 C C . ALA B 1 37 ? -16.062 -14.531 -10.633 1 96.38 37 ALA B C 1
ATOM 1406 O O . ALA B 1 37 ? -15.523 -15.344 -9.883 1 96.38 37 ALA B O 1
ATOM 1407 N N . THR B 1 38 ? -16.391 -13.312 -10.281 1 96.88 38 THR B N 1
ATOM 1408 C CA . THR B 1 38 ? -16.188 -12.859 -8.906 1 96.88 38 THR B CA 1
ATOM 1409 C C . THR B 1 38 ? -17.031 -13.672 -7.93 1 96.88 38 THR B C 1
ATOM 1411 O O . THR B 1 38 ? -16.516 -14.156 -6.914 1 96.88 38 THR B O 1
ATOM 1414 N N . VAL B 1 39 ? -18.266 -13.852 -8.242 1 97.94 39 VAL B N 1
ATOM 1415 C CA . VAL B 1 39 ? -19.172 -14.609 -7.391 1 97.94 39 VAL B CA 1
ATOM 1416 C C . VAL B 1 39 ? -18.672 -16.047 -7.254 1 97.94 39 VAL B C 1
ATOM 1418 O O . VAL B 1 39 ? -18.656 -16.609 -6.156 1 97.94 39 VAL B O 1
ATOM 1421 N N . SER B 1 40 ? -18.219 -16.641 -8.336 1 96.75 40 SER B N 1
ATOM 1422 C CA . SER B 1 40 ? -17.703 -18.016 -8.328 1 96.75 40 SER B CA 1
ATOM 1423 C C . SER B 1 40 ? -16.469 -18.125 -7.445 1 96.75 40 SER B C 1
ATOM 1425 O O . SER B 1 40 ? -16.344 -19.078 -6.668 1 96.75 40 SER B O 1
ATOM 1427 N N . THR B 1 41 ? -15.594 -17.141 -7.586 1 93.31 41 THR B N 1
ATOM 1428 C CA . THR B 1 41 ? -14.391 -17.125 -6.77 1 93.31 41 THR B CA 1
ATOM 1429 C C . THR B 1 41 ? -14.742 -17.031 -5.289 1 93.31 41 THR B C 1
ATOM 1431 O O . THR B 1 41 ? -14.188 -17.766 -4.465 1 93.31 41 THR B O 1
ATOM 1434 N N . LEU B 1 42 ? -15.656 -16.172 -4.93 1 95.62 42 LEU B N 1
ATOM 1435 C CA . LEU B 1 42 ? -16.078 -16.016 -3.543 1 95.62 42 LEU B CA 1
ATOM 1436 C C . LEU B 1 42 ? -16.75 -17.281 -3.029 1 95.62 42 LEU B C 1
ATOM 1438 O O . LEU B 1 42 ? -16.547 -17.672 -1.877 1 95.62 42 LEU B O 1
ATOM 1442 N N . ALA B 1 43 ? -17.484 -17.891 -3.865 1 95.12 43 ALA B N 1
ATOM 1443 C CA . ALA B 1 43 ? -18.172 -19.125 -3.486 1 95.12 43 ALA B CA 1
ATOM 1444 C C . ALA B 1 43 ? -17.172 -20.219 -3.141 1 95.12 43 ALA B C 1
ATOM 1446 O O . ALA B 1 43 ? -17.391 -21.016 -2.234 1 95.12 43 ALA B O 1
ATOM 1447 N N . GLN B 1 44 ? -16.062 -20.234 -3.795 1 92 44 GLN B N 1
ATOM 1448 C CA . GLN B 1 44 ? -15.039 -21.25 -3.598 1 92 44 GLN B CA 1
ATOM 1449 C C . GLN B 1 44 ? -14.328 -21.062 -2.264 1 92 44 GLN B C 1
ATOM 1451 O O . GLN B 1 44 ? -13.688 -22 -1.762 1 92 44 GLN B O 1
ATOM 1456 N N . THR B 1 45 ? -14.43 -19.891 -1.705 1 89.94 45 THR B N 1
ATOM 1457 C CA . THR B 1 45 ? -13.797 -19.625 -0.418 1 89.94 45 THR B CA 1
ATOM 1458 C C . THR B 1 45 ? -14.68 -20.109 0.729 1 89.94 45 THR B C 1
ATOM 1460 O O . THR B 1 45 ? -14.258 -20.109 1.887 1 89.94 45 THR B O 1
ATOM 1463 N N . GLY B 1 46 ? -15.961 -20.391 0.528 1 90.88 46 GLY B N 1
ATOM 1464 C CA . GLY B 1 46 ? -16.859 -20.922 1.546 1 90.88 46 GLY B CA 1
ATOM 1465 C C . GLY B 1 46 ? -17.656 -19.828 2.256 1 90.88 46 GLY B C 1
ATOM 1466 O O . GLY B 1 46 ? -18.344 -20.109 3.234 1 90.88 46 GLY B O 1
ATOM 1467 N N . LEU B 1 47 ? -17.484 -18.641 1.808 1 92.31 47 LEU B N 1
ATOM 1468 C CA . LEU B 1 47 ? -18.219 -17.531 2.408 1 92.31 47 LEU B CA 1
ATOM 1469 C C . LEU B 1 47 ? -19.703 -17.625 2.059 1 92.31 47 LEU B C 1
ATOM 1471 O O . LEU B 1 47 ? -20.062 -18.047 0.961 1 92.31 47 LEU B O 1
ATOM 1475 N N . PRO B 1 48 ? -20.469 -17.234 3.029 1 94.81 48 PRO B N 1
ATOM 1476 C CA . PRO B 1 48 ? -21.906 -17.25 2.723 1 94.81 48 PRO B CA 1
ATOM 1477 C C . PRO B 1 48 ? -22.328 -16.109 1.795 1 94.81 48 PRO B C 1
ATOM 1479 O O . PRO B 1 48 ? -21.672 -15.047 1.782 1 94.81 48 PRO B O 1
ATOM 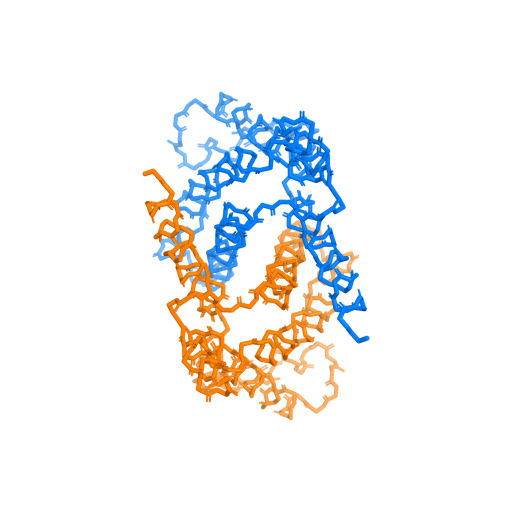1482 N N . SER B 1 49 ? -23.281 -16.328 0.969 1 97.25 49 SER B N 1
ATOM 1483 C CA . SER B 1 49 ? -23.938 -15.328 0.127 1 97.25 49 SER B CA 1
ATOM 1484 C C . SER B 1 49 ? -22.922 -14.617 -0.776 1 97.25 49 SER B C 1
ATOM 1486 O O . SER B 1 49 ? -22.844 -13.391 -0.766 1 97.25 49 SER B O 1
ATOM 1488 N N . PRO B 1 50 ? -22.328 -15.328 -1.649 1 97.31 50 PRO B N 1
ATOM 1489 C CA . PRO B 1 50 ? -21.281 -14.734 -2.479 1 97.31 50 PRO B CA 1
ATOM 1490 C C . PRO B 1 50 ? -21.797 -13.602 -3.359 1 97.31 50 PRO B C 1
ATOM 1492 O O . PRO B 1 50 ? -21.062 -12.648 -3.65 1 97.31 50 PRO B O 1
ATOM 1495 N N . GLN B 1 51 ? -22.969 -13.648 -3.783 1 97.81 51 GLN B N 1
ATOM 1496 C CA . GLN B 1 51 ? -23.531 -12.586 -4.613 1 97.81 51 GLN B CA 1
ATOM 1497 C C . GLN B 1 51 ? -23.609 -11.273 -3.84 1 97.81 51 GLN B C 1
ATOM 1499 O O . GLN B 1 51 ? -23.172 -10.227 -4.332 1 97.81 51 GLN B O 1
ATOM 1504 N N . TRP B 1 52 ? -24.094 -11.344 -2.643 1 98.12 52 TRP B N 1
ATOM 1505 C CA . TRP B 1 52 ? -24.25 -10.148 -1.826 1 98.12 52 TRP B CA 1
ATOM 1506 C C . TRP B 1 52 ? -22.875 -9.594 -1.415 1 98.12 52 TRP B C 1
ATOM 1508 O O . TRP B 1 52 ? -22.672 -8.383 -1.38 1 98.12 52 TRP B O 1
ATOM 1518 N N . LEU B 1 53 ? -22 -10.484 -1.123 1 97.94 53 LEU B N 1
ATOM 1519 C CA . LEU B 1 53 ? -20.656 -10.047 -0.746 1 97.94 53 LEU B CA 1
ATOM 1520 C C . LEU B 1 53 ? -19.953 -9.375 -1.919 1 97.94 53 LEU B C 1
ATOM 1522 O O . LEU B 1 53 ? -19.188 -8.43 -1.727 1 97.94 53 LEU B O 1
ATOM 1526 N N . SER B 1 54 ? -20.234 -9.883 -3.113 1 98.31 54 SER B N 1
ATOM 1527 C CA . SER B 1 54 ? -19.672 -9.258 -4.305 1 98.31 54 SER B CA 1
ATOM 1528 C C . SER B 1 54 ? -20.219 -7.844 -4.496 1 98.31 54 SER B C 1
ATOM 1530 O O . SER B 1 54 ? -19.453 -6.914 -4.785 1 98.31 54 SER B O 1
ATOM 1532 N N . ILE B 1 55 ? -21.453 -7.691 -4.262 1 98.56 55 ILE B N 1
ATOM 1533 C CA . ILE B 1 55 ? -22.078 -6.387 -4.406 1 98.56 55 ILE B CA 1
ATOM 1534 C C . ILE B 1 55 ? -21.531 -5.426 -3.357 1 98.56 55 ILE B C 1
ATOM 1536 O O . ILE B 1 55 ? -21.188 -4.281 -3.67 1 98.56 55 ILE B O 1
ATOM 1540 N N . LEU B 1 56 ? -21.422 -5.895 -2.152 1 98.38 56 LEU B N 1
ATOM 1541 C CA . LEU B 1 56 ? -20.891 -5.078 -1.071 1 98.38 56 LEU B CA 1
ATOM 1542 C C . LEU B 1 56 ? -19.453 -4.652 -1.373 1 98.38 56 LEU B C 1
ATOM 1544 O O . LEU B 1 56 ? -19.078 -3.508 -1.12 1 98.38 56 LEU B O 1
ATOM 1548 N N . SER B 1 57 ? -18.672 -5.586 -1.913 1 98.56 57 SER B N 1
ATOM 1549 C CA . SER B 1 57 ? -17.297 -5.273 -2.275 1 98.56 57 SER B CA 1
ATOM 1550 C C . SER B 1 57 ? -17.234 -4.16 -3.318 1 98.56 57 SER B C 1
ATOM 1552 O O . SER B 1 57 ? -16.422 -3.242 -3.209 1 98.56 57 SER B O 1
ATOM 1554 N N . ILE B 1 58 ? -18.094 -4.223 -4.266 1 98.81 58 ILE B N 1
ATOM 1555 C CA . ILE B 1 58 ? -18.156 -3.225 -5.328 1 98.81 58 ILE B CA 1
ATOM 1556 C C . ILE B 1 58 ? -18.5 -1.858 -4.738 1 98.81 58 ILE B C 1
ATOM 1558 O O . ILE B 1 58 ? -17.859 -0.855 -5.066 1 98.81 58 ILE B O 1
ATOM 1562 N N . ILE B 1 59 ? -19.453 -1.836 -3.822 1 98.75 59 ILE B N 1
ATOM 1563 C CA . ILE B 1 59 ? -19.891 -0.594 -3.193 1 98.75 59 ILE B CA 1
ATOM 1564 C C . ILE B 1 59 ? -18.734 0.006 -2.383 1 98.75 59 ILE B C 1
ATOM 1566 O O . ILE B 1 59 ? -18.469 1.206 -2.471 1 98.75 59 ILE B O 1
ATOM 1570 N N . PHE B 1 60 ? -18.062 -0.818 -1.623 1 98.88 60 PHE B N 1
ATOM 1571 C CA . PHE B 1 60 ? -16.938 -0.336 -0.813 1 98.88 60 PHE B CA 1
ATOM 1572 C C . PHE B 1 60 ? -15.812 0.17 -1.697 1 98.88 60 PHE B C 1
ATOM 1574 O O . PHE B 1 60 ? -15.273 1.253 -1.463 1 98.88 60 PHE B O 1
ATOM 1581 N N . GLU B 1 61 ? -15.508 -0.609 -2.73 1 98.94 61 GLU B N 1
ATOM 1582 C CA . GLU B 1 61 ? -14.375 -0.282 -3.588 1 98.94 61 GLU B CA 1
ATOM 1583 C C . GLU B 1 61 ? -14.641 0.979 -4.402 1 98.94 61 GLU B C 1
ATOM 1585 O O . GLU B 1 61 ? -13.852 1.927 -4.371 1 98.94 61 GLU B O 1
ATOM 1590 N N . LEU B 1 62 ? -15.742 1.032 -5.094 1 98.94 62 LEU B N 1
ATOM 1591 C CA . LEU B 1 62 ? -16.031 2.193 -5.926 1 98.94 62 LEU B CA 1
ATOM 1592 C C . LEU B 1 62 ? -16.438 3.391 -5.066 1 98.94 62 LEU B C 1
ATOM 1594 O O . LEU B 1 62 ? -15.984 4.512 -5.32 1 98.94 62 LEU B O 1
ATOM 1598 N N . GLY B 1 63 ? -17.297 3.143 -4.078 1 98.81 63 GLY B N 1
ATOM 1599 C CA . GLY B 1 63 ? -17.688 4.227 -3.189 1 98.81 63 GLY B CA 1
ATOM 1600 C C . GLY B 1 63 ? -16.5 4.867 -2.486 1 98.81 63 GLY B C 1
ATOM 1601 O O . GLY B 1 63 ? -16.281 6.078 -2.6 1 98.81 63 GLY B O 1
ATOM 1602 N N . GLY B 1 64 ? -15.688 4.008 -1.762 1 98.94 64 GLY B N 1
ATOM 1603 C CA . GLY B 1 64 ? -14.516 4.523 -1.08 1 98.94 64 GLY B CA 1
ATOM 1604 C C . GLY B 1 64 ? -13.453 5.043 -2.033 1 98.94 64 GLY B C 1
ATOM 1605 O O . GLY B 1 64 ? -12.859 6.098 -1.793 1 98.94 64 GLY B O 1
ATOM 1606 N N . GLY B 1 65 ? -13.195 4.309 -3.127 1 98.94 65 GLY B N 1
ATOM 1607 C CA . GLY B 1 65 ? -12.18 4.695 -4.094 1 98.94 65 GLY B CA 1
ATOM 1608 C C . GLY B 1 65 ? -12.461 6.035 -4.746 1 98.94 65 GLY B C 1
ATOM 1609 O O . GLY B 1 65 ? -11.555 6.867 -4.867 1 98.94 65 GLY B O 1
ATOM 1610 N N . ILE B 1 66 ? -13.641 6.316 -5.137 1 98.88 66 ILE B N 1
ATOM 1611 C CA . ILE B 1 66 ? -14.016 7.547 -5.824 1 98.88 66 ILE B CA 1
ATOM 1612 C C . ILE B 1 66 ? -13.945 8.727 -4.852 1 98.88 66 ILE B C 1
ATOM 1614 O O . ILE B 1 66 ? -13.453 9.797 -5.199 1 98.88 66 ILE B O 1
ATOM 1618 N N . LEU B 1 67 ? -14.461 8.523 -3.615 1 98.88 67 LEU B N 1
ATOM 1619 C CA . LEU B 1 67 ? -14.406 9.578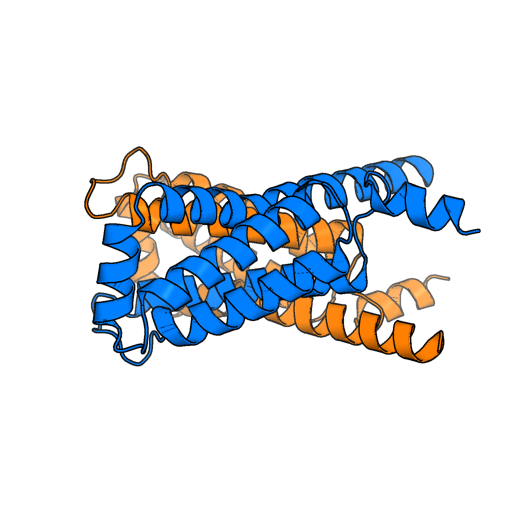 -2.611 1 98.88 67 LEU B CA 1
ATOM 1620 C C . LEU B 1 67 ? -12.961 9.992 -2.338 1 98.88 67 LEU B C 1
ATOM 1622 O O . LEU B 1 67 ? -12.641 11.18 -2.318 1 98.88 67 LEU B O 1
ATOM 1626 N N . VAL B 1 68 ? -12.07 9 -2.172 1 98.81 68 VAL B N 1
ATOM 1627 C CA . VAL B 1 68 ? -10.672 9.281 -1.876 1 98.81 68 VAL B CA 1
ATOM 1628 C C . VAL B 1 68 ? -10 9.891 -3.1 1 98.81 68 VAL B C 1
ATOM 1630 O O . VAL B 1 68 ? -9.227 10.844 -2.979 1 98.81 68 VAL B O 1
ATOM 1633 N N . PHE B 1 69 ? -10.281 9.391 -4.309 1 98.88 69 PHE B N 1
ATOM 1634 C CA . PHE B 1 69 ? -9.695 9.867 -5.559 1 98.88 69 PHE B CA 1
ATOM 1635 C C . PHE B 1 69 ? -9.945 11.359 -5.734 1 98.88 69 PHE B C 1
ATOM 1637 O O . PHE B 1 69 ? -9.008 12.117 -6.012 1 98.88 69 PHE B O 1
ATOM 1644 N N . PHE B 1 70 ? -11.094 11.867 -5.414 1 98.19 70 PHE B N 1
ATOM 1645 C CA . PHE B 1 70 ? -11.461 13.258 -5.656 1 98.19 70 PHE B CA 1
ATOM 1646 C C . PHE B 1 70 ? -11.219 14.109 -4.414 1 98.19 70 PHE B C 1
ATOM 1648 O O . PHE B 1 70 ? -11.289 15.336 -4.473 1 98.19 70 PHE B O 1
ATOM 1655 N N . GLY B 1 71 ? -10.891 13.477 -3.328 1 98 71 GLY B N 1
ATOM 1656 C CA . GLY B 1 71 ? -10.734 14.211 -2.08 1 98 71 GLY B CA 1
ATOM 1657 C C . GLY B 1 71 ? -12.039 14.773 -1.548 1 98 71 GLY B C 1
ATOM 1658 O O . GLY B 1 71 ? -12.078 15.906 -1.076 1 98 71 GLY B O 1
ATOM 1659 N N . LEU B 1 72 ? -13.062 13.984 -1.706 1 97.19 72 LEU B N 1
ATOM 1660 C CA . LEU B 1 72 ? -14.398 14.289 -1.199 1 97.19 72 LEU B CA 1
ATOM 1661 C C . LEU B 1 72 ? -14.766 13.359 -0.046 1 97.19 72 LEU B C 1
ATOM 1663 O O . LEU B 1 72 ? -14.758 12.141 -0.202 1 97.19 72 LEU B O 1
ATOM 1667 N N . PHE B 1 73 ? -15.141 13.945 1.146 1 97.5 73 PHE B N 1
ATOM 1668 C CA . PHE B 1 73 ? -15.391 13.102 2.309 1 97.5 73 PHE B CA 1
ATOM 1669 C C . PHE B 1 73 ? -14.297 12.047 2.455 1 97.5 73 PHE B C 1
ATOM 1671 O O . PHE B 1 73 ? -14.594 10.859 2.604 1 97.5 73 PHE B O 1
ATOM 1678 N N . THR B 1 74 ? -13.117 12.516 2.391 1 97.88 74 THR B N 1
ATOM 1679 C CA . THR B 1 74 ? -11.945 11.664 2.211 1 97.88 74 THR B CA 1
ATOM 1680 C C . THR B 1 74 ? -11.773 10.727 3.404 1 97.88 74 THR B C 1
ATOM 1682 O O . THR B 1 74 ? -11.43 9.555 3.236 1 97.88 74 THR B O 1
ATOM 1685 N N . ARG B 1 75 ? -11.945 11.156 4.609 1 97.56 75 ARG B N 1
ATOM 1686 C CA . ARG B 1 75 ? -11.766 10.328 5.797 1 97.56 75 ARG B CA 1
ATOM 1687 C C . ARG B 1 75 ? -12.797 9.203 5.84 1 97.56 75 ARG B C 1
ATOM 1689 O O . ARG B 1 75 ? -12.492 8.086 6.262 1 97.56 75 ARG B O 1
ATOM 1696 N N . PHE B 1 76 ? -14.016 9.531 5.383 1 98.38 76 PHE B N 1
ATOM 1697 C CA . PHE B 1 76 ? -15.047 8.508 5.316 1 98.38 76 PHE B CA 1
ATOM 1698 C C . PHE B 1 76 ? -14.711 7.469 4.254 1 98.38 76 PHE B C 1
ATOM 1700 O O . PHE B 1 76 ? -14.828 6.266 4.496 1 98.38 76 PHE B O 1
ATOM 1707 N N . GLY B 1 77 ? -14.352 7.902 3.061 1 98.81 77 GLY B N 1
ATOM 1708 C CA . GLY B 1 77 ? -13.914 6.984 2.02 1 98.81 77 GLY B CA 1
ATOM 1709 C C . GLY B 1 77 ? -12.766 6.094 2.449 1 98.81 77 GLY B C 1
ATOM 1710 O O . GLY B 1 77 ? -12.773 4.887 2.199 1 98.81 77 GLY B O 1
ATOM 1711 N N . ALA B 1 78 ? -11.82 6.688 3.129 1 98.94 78 ALA B N 1
ATOM 1712 C CA . ALA B 1 78 ? -10.672 5.926 3.619 1 98.94 78 ALA B CA 1
ATOM 1713 C C . ALA B 1 78 ? -11.109 4.875 4.637 1 98.94 78 ALA B C 1
ATOM 1715 O O . ALA B 1 78 ? -10.57 3.764 4.656 1 98.94 78 ALA B O 1
ATOM 1716 N N . PHE B 1 79 ? -12.039 5.203 5.445 1 98.81 79 PHE B N 1
ATOM 1717 C CA . PHE B 1 79 ? -12.539 4.254 6.434 1 98.81 79 PHE B CA 1
ATOM 1718 C C . PHE B 1 79 ? -13.211 3.068 5.75 1 98.81 79 PHE B C 1
ATOM 1720 O O . PHE B 1 79 ? -12.984 1.918 6.129 1 98.81 79 PHE B O 1
ATOM 1727 N N . LEU B 1 80 ? -14.047 3.291 4.773 1 98.88 80 LEU B N 1
ATOM 1728 C CA . LEU B 1 80 ? -14.688 2.221 4.02 1 98.88 80 LEU B CA 1
ATOM 1729 C C . LEU B 1 80 ? -13.648 1.288 3.408 1 98.88 80 LEU B C 1
ATOM 1731 O O . LEU B 1 80 ? -13.773 0.065 3.498 1 98.88 80 LEU B O 1
ATOM 1735 N N . LEU B 1 81 ? -12.672 1.9 2.84 1 98.94 81 LEU B N 1
ATOM 1736 C CA . LEU B 1 81 ? -11.633 1.123 2.178 1 98.94 81 LEU B CA 1
ATOM 1737 C C . LEU B 1 81 ? -10.797 0.354 3.197 1 98.94 81 LEU B C 1
ATOM 1739 O O . LEU B 1 81 ? -10.359 -0.765 2.926 1 98.94 81 LEU B O 1
ATOM 1743 N N . LEU B 1 82 ? -10.547 0.961 4.355 1 98.94 82 LEU B N 1
ATOM 1744 C CA . LEU B 1 82 ? -9.812 0.292 5.426 1 98.94 82 LEU B CA 1
ATOM 1745 C C . LEU B 1 82 ? -10.531 -0.98 5.863 1 98.94 82 LEU B C 1
ATOM 1747 O O . LEU B 1 82 ? -9.906 -2.039 5.98 1 98.94 82 LEU B O 1
ATOM 1751 N N . VAL B 1 83 ? -11.797 -0.906 6.059 1 98.75 83 VAL B N 1
ATOM 1752 C CA . VAL B 1 83 ? -12.602 -2.057 6.453 1 98.75 83 VAL B CA 1
ATOM 1753 C C . VAL B 1 83 ? -12.547 -3.127 5.367 1 98.75 83 VAL B C 1
ATOM 1755 O O . VAL B 1 83 ? -12.344 -4.309 5.66 1 98.75 83 VAL B O 1
ATOM 1758 N N . PHE B 1 84 ? -12.656 -2.703 4.16 1 98.81 84 PHE B N 1
ATOM 1759 C CA . PHE B 1 84 ? -12.625 -3.623 3.027 1 98.81 84 PHE B CA 1
ATOM 1760 C C . PHE B 1 84 ? -11.289 -4.355 2.965 1 98.81 84 PHE B C 1
ATOM 1762 O O . PHE B 1 84 ? -11.25 -5.582 2.838 1 98.81 84 PHE B O 1
ATOM 1769 N N . VAL B 1 85 ? -10.195 -3.621 3.066 1 98.94 85 VAL B N 1
ATOM 1770 C CA . VAL B 1 85 ? -8.867 -4.211 2.936 1 98.94 85 VAL B CA 1
ATOM 1771 C C . VAL B 1 85 ? -8.602 -5.164 4.102 1 98.94 85 VAL B C 1
ATOM 1773 O O . VAL B 1 85 ? -8.008 -6.227 3.922 1 98.94 85 VAL B O 1
ATOM 1776 N N . LEU B 1 86 ? -9.039 -4.805 5.289 1 98.75 86 LEU B N 1
ATOM 1777 C CA . LEU B 1 86 ? -8.898 -5.695 6.438 1 98.75 86 LEU B CA 1
ATOM 1778 C C . LEU B 1 86 ? -9.609 -7.02 6.188 1 98.75 86 LEU B C 1
ATOM 1780 O O . LEU B 1 86 ? -9.031 -8.086 6.41 1 98.75 86 LEU B O 1
ATOM 1784 N N . LEU B 1 87 ? -10.812 -6.918 5.672 1 96.81 87 LEU B N 1
ATOM 1785 C CA . LEU B 1 87 ? -11.609 -8.117 5.441 1 96.81 87 LEU B CA 1
ATOM 1786 C C . LEU B 1 87 ? -10.984 -8.977 4.348 1 96.81 87 LEU B C 1
ATOM 1788 O O . LEU B 1 87 ? -10.805 -10.188 4.531 1 96.81 87 LEU B O 1
ATOM 1792 N N . VAL B 1 88 ? -10.633 -8.383 3.205 1 97.31 88 VAL B N 1
ATOM 1793 C CA . VAL B 1 88 ? -10.117 -9.156 2.08 1 97.31 88 VAL B CA 1
ATOM 1794 C C . VAL B 1 88 ? -8.766 -9.766 2.445 1 97.31 88 VAL B C 1
ATOM 1796 O O . VAL B 1 88 ? -8.43 -10.859 1.988 1 97.31 88 VAL B O 1
ATOM 1799 N N . THR B 1 89 ? -7.965 -9.062 3.252 1 98.38 89 THR B N 1
ATOM 1800 C CA . THR B 1 89 ? -6.652 -9.547 3.668 1 98.38 89 THR B CA 1
ATOM 1801 C C . THR B 1 89 ? -6.777 -10.859 4.441 1 98.38 89 THR B C 1
ATOM 1803 O O . THR B 1 89 ? -6.125 -11.844 4.102 1 98.38 89 THR B O 1
ATOM 1806 N N . PHE B 1 90 ? -7.676 -10.961 5.383 1 96.81 90 PHE B N 1
ATOM 1807 C CA . PHE B 1 90 ? -7.746 -12.109 6.277 1 96.81 90 PHE B CA 1
ATOM 1808 C C . PHE B 1 90 ? -8.648 -13.188 5.699 1 96.81 90 PHE B C 1
ATOM 1810 O O . PHE B 1 90 ? -8.672 -14.32 6.195 1 96.81 90 PHE B O 1
ATOM 1817 N N . VAL B 1 91 ? -9.367 -12.891 4.617 1 94 91 VAL B N 1
ATOM 1818 C CA . VAL B 1 91 ? -10.188 -13.906 3.955 1 94 91 VAL B CA 1
ATOM 1819 C C . VAL B 1 91 ? -9.398 -14.539 2.809 1 94 91 VAL B C 1
ATOM 1821 O O . VAL B 1 91 ? -9.383 -15.758 2.664 1 94 91 VAL B O 1
ATOM 1824 N N . PHE B 1 92 ? -8.648 -13.695 2.045 1 95.19 92 PHE B N 1
ATOM 1825 C CA . PHE B 1 92 ? -8.133 -14.188 0.772 1 95.19 92 PHE B CA 1
ATOM 1826 C C . PHE B 1 92 ? -6.625 -14.383 0.834 1 95.19 92 PHE B C 1
ATOM 1828 O O . PHE B 1 92 ? -6.047 -15.07 -0.007 1 95.19 92 PHE B O 1
ATOM 1835 N N . HIS B 1 93 ? -5.961 -13.742 1.79 1 97.38 93 HIS B N 1
ATOM 1836 C CA . HIS B 1 93 ? -4.504 -13.75 1.73 1 97.38 93 HIS B CA 1
ATOM 1837 C C . HIS B 1 93 ? -3.904 -14.359 2.994 1 97.38 93 HIS B C 1
ATOM 1839 O O . HIS B 1 93 ? -2.846 -13.93 3.455 1 97.38 93 HIS B O 1
ATOM 1845 N N . ARG B 1 94 ? -4.672 -15.375 3.562 1 95.81 94 ARG B N 1
ATOM 1846 C CA . ARG B 1 94 ? -4.156 -16.156 4.684 1 95.81 94 ARG B CA 1
ATOM 1847 C C . ARG B 1 94 ? -3.035 -17.078 4.23 1 95.81 94 ARG B C 1
ATOM 1849 O O . ARG B 1 94 ? -3.236 -18.297 4.109 1 95.81 94 ARG B O 1
ATOM 1856 N N . PHE 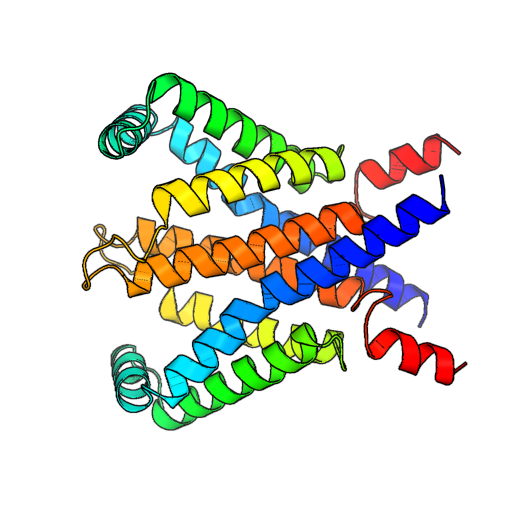B 1 95 ? -1.871 -16.5 4.195 1 96.5 95 PHE B N 1
ATOM 1857 C CA . PHE B 1 95 ? -0.758 -17.203 3.559 1 96.5 95 PHE B CA 1
ATOM 1858 C C . PHE B 1 95 ? -0.391 -18.453 4.34 1 96.5 95 PHE B C 1
ATOM 1860 O O . PHE B 1 95 ? 0.126 -19.422 3.77 1 96.5 95 PHE B O 1
ATOM 1867 N N . TRP B 1 96 ? -0.782 -18.562 5.605 1 96.06 96 TRP B N 1
ATOM 1868 C CA . TRP B 1 96 ? -0.394 -19.688 6.465 1 96.06 96 TRP B CA 1
ATOM 1869 C C . TRP B 1 96 ? -1.253 -20.906 6.188 1 96.06 96 TRP B C 1
ATOM 1871 O O . TRP B 1 96 ? -0.967 -22 6.688 1 96.06 96 TRP B O 1
ATOM 1881 N N . VAL B 1 97 ? -2.309 -20.828 5.371 1 93.12 97 VAL B N 1
ATOM 1882 C CA . VAL B 1 97 ? -3.139 -21.984 5.074 1 93.12 97 VAL B CA 1
ATOM 1883 C C . VAL B 1 97 ? -2.994 -22.375 3.604 1 93.12 97 VAL B C 1
ATOM 1885 O O . VAL B 1 97 ? -3.65 -23.297 3.127 1 93.12 97 VAL B O 1
ATOM 1888 N N . HIS B 1 98 ? -2.164 -21.641 2.811 1 91.06 98 HIS B N 1
ATOM 1889 C CA . HIS B 1 98 ? -1.977 -21.938 1.395 1 91.06 98 HIS B CA 1
ATOM 1890 C C . HIS B 1 98 ? -0.893 -22.984 1.188 1 91.06 98 HIS B C 1
ATOM 1892 O O . HIS B 1 98 ? -0.035 -23.188 2.055 1 91.06 98 HIS B O 1
ATOM 1898 N N . GLU B 1 99 ? -0.957 -23.609 0.043 1 91.19 99 GLU B N 1
ATOM 1899 C CA . GLU B 1 99 ? 0.089 -24.562 -0.333 1 91.19 99 GLU B CA 1
ATOM 1900 C C . GLU B 1 99 ? 1.445 -23.875 -0.445 1 91.19 99 GLU B C 1
ATOM 1902 O O . GLU B 1 99 ? 1.518 -22.688 -0.769 1 91.19 99 GLU B O 1
ATOM 1907 N N . PRO B 1 100 ? 2.424 -24.578 -0.285 1 89.25 100 PRO B N 1
ATOM 1908 C CA . PRO B 1 100 ? 3.775 -24.016 -0.311 1 89.25 100 PRO B CA 1
ATOM 1909 C C . PRO B 1 100 ? 4.074 -23.25 -1.6 1 89.25 100 PRO B C 1
ATOM 1911 O O . PRO B 1 100 ? 4.73 -22.203 -1.565 1 89.25 100 PRO B O 1
ATOM 1914 N N . SER B 1 101 ? 3.496 -23.75 -2.697 1 89.5 101 SER B N 1
ATOM 1915 C CA . SER B 1 101 ? 3.781 -23.141 -3.99 1 89.5 101 SER B CA 1
ATOM 1916 C C . SER B 1 101 ? 3.182 -21.734 -4.078 1 89.5 101 SER B C 1
ATOM 1918 O O . SER B 1 101 ? 3.633 -20.922 -4.875 1 89.5 101 SER B O 1
ATOM 1920 N N . ASP B 1 102 ? 2.199 -21.438 -3.195 1 93.62 102 ASP B N 1
ATOM 1921 C CA . ASP B 1 102 ? 1.514 -20.141 -3.283 1 93.62 102 ASP B CA 1
ATOM 1922 C C . ASP B 1 102 ? 1.714 -19.328 -2.008 1 93.62 102 ASP B C 1
ATOM 1924 O O . ASP B 1 102 ? 1.289 -18.172 -1.932 1 93.62 102 ASP B O 1
ATOM 1928 N N . MET B 1 103 ? 2.367 -19.891 -0.995 1 95.56 103 MET B N 1
ATOM 1929 C CA . MET B 1 103 ? 2.469 -19.281 0.329 1 95.56 103 MET B CA 1
ATOM 1930 C C . MET B 1 103 ? 3.213 -17.953 0.264 1 95.56 103 MET B C 1
ATOM 1932 O O . MET B 1 103 ? 2.76 -16.953 0.827 1 95.56 103 MET B O 1
ATOM 1936 N N . LEU B 1 104 ? 4.312 -17.891 -0.48 1 94.19 104 LEU B N 1
ATOM 1937 C CA . LEU B 1 104 ? 5.121 -16.672 -0.551 1 94.19 104 LEU B CA 1
ATOM 1938 C C . LEU B 1 104 ? 4.379 -15.578 -1.297 1 94.19 104 LEU B C 1
ATOM 1940 O O . LEU B 1 104 ? 4.422 -14.414 -0.894 1 94.19 104 LEU B O 1
ATOM 1944 N N . ASN B 1 105 ? 3.768 -15.953 -2.379 1 95.81 105 ASN B N 1
ATOM 1945 C CA . ASN B 1 105 ? 2.961 -15 -3.129 1 95.81 105 ASN B CA 1
ATOM 1946 C C . ASN B 1 105 ? 1.866 -14.383 -2.26 1 95.81 105 ASN B C 1
ATOM 1948 O O . ASN B 1 105 ? 1.699 -13.164 -2.236 1 95.81 105 ASN B O 1
ATOM 1952 N N . GLN B 1 106 ? 1.196 -15.227 -1.494 1 97.75 106 GLN B N 1
ATOM 1953 C CA . GLN B 1 106 ? 0.109 -14.75 -0.645 1 97.75 106 GLN B CA 1
ATOM 1954 C C . GLN B 1 106 ? 0.644 -13.938 0.53 1 97.75 106 GLN B C 1
ATOM 1956 O O . GLN B 1 106 ? -0.001 -12.984 0.979 1 97.75 106 GLN B O 1
ATOM 1961 N N . MET B 1 107 ? 1.8 -14.281 1.032 1 97.75 107 MET B N 1
ATOM 1962 C CA . MET B 1 107 ? 2.424 -13.477 2.078 1 97.75 107 MET B CA 1
ATOM 1963 C C . MET B 1 107 ? 2.715 -12.07 1.575 1 97.75 107 MET B C 1
ATOM 1965 O O . MET B 1 107 ? 2.5 -11.094 2.295 1 97.75 107 MET B O 1
ATOM 1969 N N . HIS B 1 108 ? 3.191 -11.93 0.33 1 97.88 108 HIS B N 1
ATOM 1970 C CA . HIS B 1 108 ? 3.441 -10.617 -0.258 1 97.88 108 HIS B CA 1
ATOM 1971 C C . HIS B 1 108 ? 2.15 -9.82 -0.389 1 97.88 108 HIS B C 1
ATOM 1973 O O . HIS B 1 108 ? 2.109 -8.633 -0.047 1 97.88 108 HIS B O 1
ATOM 1979 N N . HIS B 1 109 ? 1.083 -10.5 -0.873 1 98.62 109 HIS B N 1
ATOM 1980 C CA . HIS B 1 109 ? -0.21 -9.828 -0.947 1 98.62 109 HIS B CA 1
ATOM 1981 C C . HIS B 1 109 ? -0.66 -9.344 0.427 1 98.62 109 HIS B C 1
ATOM 1983 O O . HIS B 1 109 ? -1.134 -8.219 0.568 1 98.62 109 HIS B O 1
ATOM 1989 N N . PHE B 1 110 ? -0.505 -10.188 1.461 1 98.81 110 PHE B N 1
ATOM 1990 C CA . PHE B 1 110 ? -0.892 -9.891 2.836 1 98.81 110 PHE B CA 1
ATOM 1991 C C . PHE B 1 110 ? -0.153 -8.664 3.352 1 98.81 110 PHE B C 1
ATOM 1993 O O . PHE B 1 110 ? -0.773 -7.734 3.873 1 98.81 110 PHE B O 1
ATOM 2000 N N . MET B 1 111 ? 1.095 -8.656 3.146 1 98.81 111 MET B N 1
ATOM 2001 C CA . MET B 1 111 ? 1.921 -7.57 3.674 1 98.81 111 MET B CA 1
ATOM 2002 C C . MET B 1 111 ? 1.694 -6.281 2.891 1 98.81 111 MET B C 1
ATOM 2004 O O . MET B 1 111 ? 1.729 -5.191 3.459 1 98.81 111 MET B O 1
ATOM 2008 N N . LYS B 1 112 ? 1.536 -6.332 1.597 1 98.94 112 LYS B N 1
ATOM 2009 C CA . LYS B 1 112 ? 1.205 -5.145 0.818 1 98.94 112 LYS B CA 1
ATOM 2010 C C . LYS B 1 112 ? -0.123 -4.543 1.271 1 98.94 112 LYS B C 1
ATOM 2012 O O . LYS B 1 112 ? -0.272 -3.32 1.324 1 98.94 112 LYS B O 1
ATOM 2017 N N . ASN B 1 113 ? -1.082 -5.465 1.585 1 98.94 113 ASN B N 1
ATOM 2018 C CA . ASN B 1 113 ? -2.352 -4.973 2.111 1 98.94 113 ASN B CA 1
ATOM 2019 C C . ASN B 1 113 ? -2.162 -4.246 3.439 1 98.94 113 ASN B C 1
ATOM 2021 O O . ASN B 1 113 ? -2.82 -3.236 3.697 1 98.94 113 ASN B O 1
ATOM 2025 N N . PHE B 1 114 ? -1.301 -4.746 4.285 1 98.94 114 PHE B N 1
ATOM 2026 C CA . PHE B 1 114 ? -1.007 -4.035 5.527 1 98.94 114 PHE B CA 1
ATOM 2027 C C . PHE B 1 114 ? -0.444 -2.65 5.238 1 98.94 114 PHE B C 1
ATOM 2029 O O . PHE B 1 114 ? -0.773 -1.685 5.934 1 98.94 114 PHE B O 1
ATOM 2036 N N . SER B 1 115 ? 0.407 -2.551 4.242 1 98.94 115 SER B N 1
ATOM 2037 C CA . SER B 1 115 ? 0.925 -1.249 3.836 1 98.94 115 SER B CA 1
ATOM 2038 C C . SER B 1 115 ? -0.197 -0.33 3.365 1 98.94 115 SER B C 1
ATOM 2040 O O . SER B 1 115 ? -0.213 0.858 3.695 1 98.94 115 SER B O 1
ATOM 2042 N N . ILE B 1 116 ? -1.107 -0.871 2.615 1 98.94 116 ILE B N 1
ATOM 2043 C CA . ILE B 1 116 ? -2.227 -0.079 2.115 1 98.94 116 ILE B CA 1
ATOM 2044 C C . ILE B 1 116 ? -3.105 0.365 3.283 1 98.94 116 ILE B C 1
ATOM 2046 O O . ILE B 1 116 ? -3.596 1.496 3.305 1 98.94 116 ILE B O 1
ATOM 2050 N N . ILE B 1 117 ? -3.328 -0.515 4.262 1 98.94 117 ILE B N 1
ATOM 2051 C CA . ILE B 1 117 ? -4.035 -0.132 5.48 1 98.94 117 ILE B CA 1
ATOM 2052 C C . ILE B 1 117 ? -3.316 1.039 6.145 1 98.94 117 ILE B C 1
ATOM 2054 O O . ILE B 1 117 ? -3.955 1.997 6.586 1 98.94 117 ILE B O 1
ATOM 2058 N N . GLY B 1 118 ? -1.996 0.989 6.223 1 98.94 118 GLY B N 1
ATOM 2059 C CA . GLY B 1 118 ? -1.227 2.111 6.734 1 98.94 118 GLY B CA 1
ATOM 2060 C C . GLY B 1 118 ? -1.456 3.395 5.961 1 98.94 118 GLY B C 1
ATOM 2061 O O . GLY B 1 118 ? -1.577 4.469 6.551 1 98.94 118 GLY B O 1
ATOM 2062 N N . ALA B 1 119 ? -1.499 3.283 4.637 1 98.94 119 ALA B N 1
ATOM 2063 C CA . ALA B 1 119 ? -1.767 4.434 3.781 1 98.94 119 ALA B CA 1
ATOM 2064 C C . ALA B 1 119 ? -3.119 5.062 4.109 1 98.94 119 ALA B C 1
ATOM 2066 O O . ALA B 1 119 ? -3.238 6.285 4.195 1 98.94 119 ALA B O 1
ATOM 2067 N N . LEU B 1 120 ? -4.141 4.223 4.301 1 98.94 120 LEU B N 1
ATOM 2068 C CA . LEU B 1 120 ? -5.492 4.695 4.586 1 98.94 120 LEU B CA 1
ATOM 2069 C C . LEU B 1 120 ? -5.559 5.352 5.961 1 98.94 120 LEU B C 1
ATOM 2071 O O . LEU B 1 120 ? -6.309 6.312 6.16 1 98.94 120 LEU B O 1
ATOM 2075 N N . LEU B 1 121 ? -4.766 4.863 6.906 1 98.81 121 LEU B N 1
ATOM 2076 C CA . LEU B 1 121 ? -4.668 5.516 8.211 1 98.81 121 LEU B CA 1
ATOM 2077 C C . LEU B 1 121 ? -4.035 6.895 8.086 1 98.81 121 LEU B C 1
ATOM 2079 O O . LEU B 1 121 ? -4.434 7.832 8.781 1 98.81 121 LEU B O 1
ATOM 2083 N N . TYR B 1 122 ? -3.039 7.039 7.191 1 98.38 122 TYR B N 1
ATOM 2084 C CA . TYR B 1 122 ? -2.441 8.352 6.941 1 98.38 122 TYR B CA 1
ATOM 2085 C C . TYR B 1 122 ? -3.465 9.312 6.359 1 98.38 122 TYR B C 1
ATOM 2087 O O . TYR B 1 122 ? -3.523 10.477 6.754 1 98.38 122 TYR B O 1
ATOM 2095 N N . ILE B 1 123 ? -4.254 8.82 5.438 1 98.5 123 ILE B N 1
ATOM 2096 C CA . ILE B 1 123 ? -5.293 9.664 4.855 1 98.5 123 ILE B CA 1
ATOM 2097 C C . ILE B 1 123 ? -6.281 10.086 5.941 1 98.5 123 ILE B C 1
ATOM 2099 O O . ILE B 1 123 ? -6.699 11.242 5.988 1 98.5 123 ILE B O 1
ATOM 2103 N N . MET B 1 124 ? -6.641 9.164 6.824 1 98 124 MET B N 1
ATOM 2104 C CA . MET B 1 124 ? -7.582 9.484 7.895 1 98 124 MET B CA 1
ATOM 2105 C C . MET B 1 124 ? -6.977 10.492 8.867 1 98 124 MET B C 1
ATOM 2107 O O . MET B 1 124 ? -7.684 11.352 9.398 1 98 124 MET B O 1
ATOM 2111 N N . ALA B 1 125 ? -5.734 10.414 9.094 1 96.75 125 ALA B N 1
ATOM 2112 C CA . ALA B 1 125 ? -5.047 11.281 10.047 1 96.75 125 ALA B CA 1
ATOM 2113 C C . ALA B 1 125 ? -4.891 12.688 9.492 1 96.75 125 ALA B C 1
ATOM 2115 O O . ALA B 1 125 ? -5.09 13.672 10.211 1 96.75 125 ALA B O 1
ATOM 2116 N N . PHE B 1 126 ? -4.551 12.789 8.125 1 95.69 126 PHE B N 1
ATOM 2117 C CA . PHE B 1 126 ? -4.07 14.07 7.621 1 95.69 126 PHE B CA 1
ATOM 2118 C C . PHE B 1 126 ? -5.035 14.641 6.59 1 95.69 126 PHE B C 1
ATOM 2120 O O . PHE B 1 126 ? -4.914 15.805 6.195 1 95.69 126 PHE B O 1
ATOM 2127 N N . GLY B 1 127 ? -5.969 13.828 6.184 1 94.38 127 GLY B N 1
ATOM 2128 C CA . GLY B 1 127 ? -6.988 14.297 5.258 1 94.38 127 GLY B CA 1
ATOM 2129 C C . GLY B 1 127 ? -6.527 14.297 3.814 1 94.38 127 GLY B C 1
ATOM 2130 O O . GLY B 1 127 ? -5.582 13.594 3.457 1 94.38 127 GLY B O 1
ATOM 2131 N N . ALA B 1 128 ? -7.215 15.125 2.992 1 94.19 128 ALA B N 1
ATOM 2132 C CA . ALA B 1 128 ? -7.062 15.055 1.54 1 94.19 128 ALA B CA 1
ATOM 2133 C C . ALA B 1 128 ? -6 16.031 1.053 1 94.19 128 ALA B C 1
ATOM 2135 O O . ALA B 1 128 ? -5.539 15.938 -0.088 1 94.19 128 ALA B O 1
ATOM 2136 N N . GLY B 1 129 ? -5.562 16.844 1.82 1 91.38 129 GLY B N 1
ATOM 2137 C CA . GLY B 1 129 ? -4.621 17.875 1.399 1 91.38 129 GLY B CA 1
ATOM 2138 C C . GLY B 1 129 ? -5.297 19.094 0.796 1 91.38 129 GLY B C 1
ATOM 2139 O O . GLY B 1 129 ? -6.523 19.141 0.686 1 91.38 129 GLY B O 1
ATOM 2140 N N . ARG B 1 130 ? -4.578 20.062 0.396 1 92.38 130 ARG B N 1
ATOM 2141 C CA . ARG B 1 130 ? -5.078 21.375 -0.009 1 92.38 130 ARG B CA 1
ATOM 2142 C C . ARG B 1 130 ? -5.711 21.312 -1.395 1 92.38 130 ARG B C 1
ATOM 2144 O O . ARG B 1 130 ? -6.609 22.094 -1.707 1 92.38 130 ARG B O 1
ATOM 2151 N N . LEU B 1 131 ? -5.219 20.438 -2.193 1 93.56 131 LEU B N 1
ATOM 2152 C CA . LEU B 1 131 ? -5.734 20.281 -3.551 1 93.56 131 LEU B CA 1
ATOM 2153 C C . LEU B 1 131 ? -6.84 19.234 -3.6 1 93.56 131 LEU B C 1
ATOM 2155 O O . LEU B 1 131 ? -6.688 18.188 -4.25 1 93.56 131 LEU B O 1
ATOM 2159 N N . SER B 1 132 ? -7.859 19.5 -2.781 1 95 132 SER B N 1
ATOM 2160 C CA . SER B 1 132 ? -8.961 18.547 -2.654 1 95 132 SER B CA 1
ATOM 2161 C C . SER B 1 132 ? -10.305 19.266 -2.559 1 95 132 SER B C 1
ATOM 2163 O O . SER B 1 132 ? -10.352 20.469 -2.32 1 95 132 SER B O 1
ATOM 2165 N N . PHE B 1 133 ? -11.367 18.547 -2.76 1 93.31 133 PHE B N 1
ATOM 2166 C CA . PHE B 1 133 ? -12.703 19.109 -2.613 1 93.31 133 PHE B CA 1
ATOM 2167 C C . PHE B 1 133 ? -13.023 19.359 -1.146 1 93.31 133 PHE B C 1
ATOM 2169 O O . PHE B 1 133 ? -13.805 20.266 -0.822 1 93.31 133 PHE B O 1
ATOM 2176 N N . ASP B 1 134 ? -12.367 18.625 -0.311 1 91.12 134 ASP B N 1
ATOM 2177 C CA . ASP B 1 134 ? -12.547 18.812 1.125 1 91.12 134 ASP B CA 1
ATOM 2178 C C . ASP B 1 134 ? -12.016 20.172 1.575 1 91.12 134 ASP B C 1
ATOM 2180 O O . ASP B 1 134 ? -12.477 20.734 2.57 1 91.12 134 ASP B O 1
ATOM 2184 N N . SER B 1 135 ? -10.969 20.594 0.895 1 87.44 135 SER B N 1
ATOM 2185 C CA . SER B 1 135 ? -10.32 21.828 1.286 1 87.44 135 SER B CA 1
ATOM 2186 C C . SER B 1 135 ? -11.281 23.016 1.173 1 87.44 135 SER B C 1
ATOM 2188 O O . SER B 1 135 ? -11.203 23.953 1.963 1 87.44 135 SER B O 1
ATOM 2190 N N . GLY B 1 136 ? -12.086 23 0.214 1 78.31 136 GLY B N 1
ATOM 2191 C CA . GLY B 1 136 ? -13.062 24.062 0.03 1 78.31 136 GLY B CA 1
ATOM 2192 C C . GLY B 1 136 ? -14.219 23.984 1.011 1 78.31 136 GLY B C 1
ATOM 2193 O O . GLY B 1 136 ? -14.805 25.016 1.371 1 78.31 136 GLY B O 1
ATOM 2194 N N . ARG B 1 137 ? -14.578 22.875 1.397 1 71.38 137 ARG B N 1
ATOM 2195 C CA . ARG B 1 137 ? -15.711 22.672 2.293 1 71.38 137 ARG B CA 1
ATOM 2196 C C . ARG B 1 137 ? -15.422 23.219 3.682 1 71.38 137 ARG B C 1
ATOM 2198 O O . ARG B 1 137 ? -16.281 23.844 4.301 1 71.38 137 ARG B O 1
ATOM 2205 N N . TYR B 1 138 ? -14.164 22.922 4.09 1 58.16 138 TYR B N 1
ATOM 2206 C CA . TYR B 1 138 ? -13.836 23.391 5.43 1 58.16 138 TYR B CA 1
ATOM 2207 C C . TYR B 1 138 ? -13.578 24.891 5.438 1 58.16 138 TYR B C 1
ATOM 2209 O O . TYR B 1 138 ? -13.844 25.562 6.434 1 58.16 138 TYR B O 1
ATOM 2217 N N . ARG B 1 139 ? -13.086 25.359 4.355 1 54.81 139 ARG B N 1
ATOM 2218 C CA . ARG B 1 139 ? -12.938 26.812 4.27 1 54.81 139 ARG B CA 1
ATOM 2219 C C . ARG B 1 139 ? -14.297 27.5 4.281 1 54.81 139 ARG B C 1
ATOM 2221 O O . ARG B 1 139 ? -14.438 28.594 4.82 1 54.81 139 ARG B O 1
ATOM 2228 N N . ARG B 1 140 ? -15.211 26.844 3.691 1 50.44 140 ARG B N 1
ATOM 2229 C CA . ARG B 1 140 ? -16.5 27.516 3.658 1 50.44 140 ARG B CA 1
ATOM 2230 C C . ARG B 1 140 ? -17.203 27.422 5.016 1 50.44 140 ARG B C 1
ATOM 2232 O O . ARG B 1 140 ? -18.047 28.266 5.332 1 50.44 140 ARG B O 1
ATOM 2239 N N . ALA B 1 141 ? -16.828 26.5 5.699 1 50.53 141 ALA B N 1
ATOM 2240 C CA . ALA B 1 141 ? -17.484 26.406 7 1 50.53 141 ALA B CA 1
ATOM 2241 C C . ALA B 1 141 ? -16.875 27.406 7.984 1 50.53 141 ALA B C 1
ATOM 2243 O O . ALA B 1 141 ? -17.438 27.641 9.062 1 50.53 141 ALA B O 1
ATOM 2244 N N . GLU B 1 142 ? -15.758 27.906 7.801 1 39.97 142 GLU B N 1
ATOM 2245 C CA . GLU B 1 142 ? -15.352 29.031 8.648 1 39.97 142 GLU B CA 1
ATOM 2246 C C . GLU B 1 142 ? -15.898 30.359 8.117 1 39.97 142 GLU B C 1
ATOM 2248 O O . GLU B 1 142 ? -15.992 30.547 6.902 1 39.97 142 GLU B O 1
#

Solvent-accessible surface area (backbone atoms only — not comparable to full-atom values): 13364 Å² total; per-residue (Å²): 112,72,64,58,51,52,50,52,28,26,49,26,28,37,54,12,34,39,34,44,19,46,46,30,38,53,50,22,54,49,42,63,78,36,41,67,61,47,27,53,54,39,46,72,71,67,50,78,60,26,62,59,51,47,51,51,47,33,49,34,22,36,53,14,16,51,22,29,47,56,11,38,63,28,44,60,14,26,49,42,39,39,54,50,50,55,51,50,35,70,69,73,25,49,28,90,79,47,56,78,91,46,20,63,62,24,42,52,54,32,34,49,46,39,18,41,43,12,31,30,28,38,34,51,46,67,45,43,39,70,71,23,54,45,41,55,53,58,54,63,70,98,112,72,65,57,50,52,52,52,28,26,50,27,28,38,53,11,35,38,33,44,19,45,45,30,37,54,48,22,52,48,43,64,78,36,40,66,61,47,27,52,55,40,46,73,70,68,50,80,60,25,64,60,52,50,52,50,48,33,49,34,22,36,53,13,16,51,22,29,47,57,12,37,63,27,43,60,15,27,49,42,39,39,56,49,52,55,50,50,34,70,69,72,25,50,27,89,78,46,57,78,94,47,21,63,62,24,40,50,53,31,35,50,47,39,17,41,44,13,31,31,30,38,34,50,47,67,45,42,38,70,71,22,54,45,42,56,53,56,54,63,70,98

Foldseek 3Di:
DVVVVQVVVQVCLLVLLQVLLVVLQVVLVCCVVVVVVQLVVQVVLVDPPSNVVSVLSSCLSNVLSVCSNQLHVNLVSLVSVLVSLVVCLVSPLPLVPDDPVCSVVSVVVNVVSVVSNVSSVVCNVPGRHCNHPVVVVVVVVD/DVVVVQVVVQVCLLVLLQVLLVVLQVVLVCCVVVVVVQLVVQVVLVDPPSNVVSVLSSCLSNVLSVCSNQLHVNLVSLVSVLVSLVVCLVSPLPLVPDDPVCSVVSVVVNVVSVVSNVSSVVCNVPGRHCNHPVVVVVVVVD

InterPro domains:
  IPR032808 DoxX family [PF07681] (13-94)
  IPR051907 DoxX-like inner membrane-associated oxidoreductase [PTHR33452] (4-140)